Protein AF-A0A318KGV0-F1 (afdb_monomer)

Secondary structure (DSSP, 8-state):
-HHHHHHHHHHHHHHHHHHHHHHHHHHHHHHHHHHH------S-THHHHHHHHHHHHHHHHHHHHTTSS-HHHHHHHHHHHHHHHHHHHHHHHHHHHHHHHH--S---THHHHHHHHHHHHHHHHHHHHHHHHHHHHT-PPPPPHHHHHHHHHHHHHHHHHHHHHHHHHHHHHHHHHHTT--

pLDDT: mean 73.36, std 17.85, range [32.97, 94.19]

Organism: NCBI:txid228006

Structure (mmCIF, N/CA/C/O backbone):
data_AF-A0A318KGV0-F1
#
_entry.id   AF-A0A318KGV0-F1
#
loop_
_atom_site.group_PDB
_atom_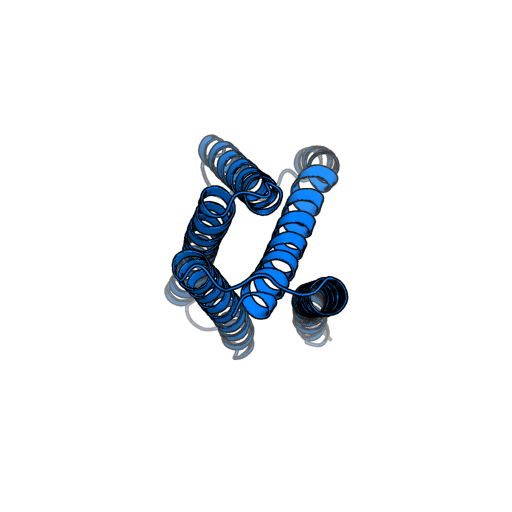site.id
_atom_site.type_symbol
_atom_site.label_atom_id
_atom_site.label_alt_id
_atom_site.label_comp_id
_atom_site.label_asym_id
_atom_site.label_entity_id
_atom_site.label_seq_id
_atom_site.pdbx_PDB_ins_code
_atom_site.Cartn_x
_atom_site.Cartn_y
_atom_site.Cartn_z
_atom_site.occupancy
_atom_site.B_iso_or_equiv
_atom_site.auth_seq_id
_atom_site.auth_comp_id
_atom_site.auth_asym_id
_atom_site.auth_atom_id
_atom_site.pdbx_PDB_model_num
ATOM 1 N N . MET A 1 1 ? 16.873 3.832 -9.450 1.00 77.19 1 MET A N 1
ATOM 2 C CA . MET A 1 1 ? 15.525 4.391 -9.197 1.00 77.19 1 MET A CA 1
ATOM 3 C C . MET A 1 1 ? 14.403 3.458 -9.640 1.00 77.19 1 MET A C 1
ATOM 5 O O . MET A 1 1 ? 13.526 3.201 -8.830 1.00 77.19 1 MET A O 1
ATOM 9 N N . GLN A 1 2 ? 14.444 2.855 -10.837 1.00 88.69 2 GLN A N 1
ATOM 10 C CA . GLN A 1 2 ? 13.369 1.948 -11.281 1.00 88.69 2 GLN A CA 1
ATOM 11 C C . GLN A 1 2 ? 13.143 0.727 -10.365 1.00 88.69 2 GLN A C 1
ATOM 13 O O . GLN A 1 2 ? 12.003 0.390 -10.070 1.00 88.69 2 GLN A O 1
ATOM 18 N N . TYR A 1 3 ? 14.203 0.111 -9.829 1.00 89.25 3 TYR A N 1
ATOM 19 C CA . TYR A 1 3 ? 14.060 -0.995 -8.866 1.00 89.25 3 TYR A CA 1
ATOM 20 C C . TYR A 1 3 ? 13.338 -0.586 -7.575 1.00 89.25 3 TYR A C 1
ATOM 22 O O . TYR A 1 3 ? 12.575 -1.373 -7.027 1.00 89.25 3 TYR A O 1
ATOM 30 N N . PHE A 1 4 ? 13.523 0.657 -7.117 1.00 89.62 4 PHE A N 1
ATOM 31 C CA . PHE A 1 4 ? 12.804 1.181 -5.957 1.00 89.62 4 PHE A CA 1
ATOM 32 C C . PHE A 1 4 ? 11.308 1.332 -6.257 1.00 89.62 4 PHE A C 1
ATOM 34 O O . PHE A 1 4 ? 10.493 0.881 -5.465 1.00 89.62 4 PHE A O 1
ATOM 41 N N . VAL A 1 5 ? 10.940 1.865 -7.430 1.00 89.69 5 VAL A N 1
ATOM 42 C CA . VAL A 1 5 ? 9.534 1.942 -7.873 1.00 89.69 5 VAL A CA 1
ATOM 43 C C . VAL A 1 5 ? 8.882 0.560 -7.880 1.00 89.69 5 VAL A C 1
ATOM 45 O O . VAL A 1 5 ? 7.786 0.395 -7.350 1.00 89.69 5 VAL A O 1
ATOM 48 N N . ILE A 1 6 ? 9.563 -0.440 -8.446 1.00 91.31 6 ILE A N 1
ATOM 49 C CA . ILE A 1 6 ? 9.058 -1.816 -8.539 1.00 91.31 6 ILE A CA 1
ATOM 50 C C . ILE A 1 6 ? 8.859 -2.420 -7.142 1.00 91.31 6 ILE A C 1
ATOM 52 O O . ILE A 1 6 ? 7.796 -2.972 -6.859 1.00 91.31 6 ILE A O 1
ATOM 56 N N . ALA A 1 7 ? 9.847 -2.273 -6.256 1.00 91.94 7 ALA A N 1
ATOM 57 C CA . ALA A 1 7 ? 9.760 -2.772 -4.887 1.00 91.94 7 ALA A CA 1
ATOM 58 C C . ALA A 1 7 ? 8.640 -2.078 -4.093 1.00 91.94 7 ALA A C 1
ATOM 60 O O . ALA A 1 7 ? 7.819 -2.754 -3.477 1.00 91.94 7 ALA A O 1
ATOM 61 N N . SER A 1 8 ? 8.549 -0.747 -4.160 1.00 90.69 8 SER A N 1
ATOM 62 C CA . SER A 1 8 ? 7.497 0.038 -3.503 1.00 90.69 8 SER A CA 1
ATOM 63 C C . SER A 1 8 ? 6.108 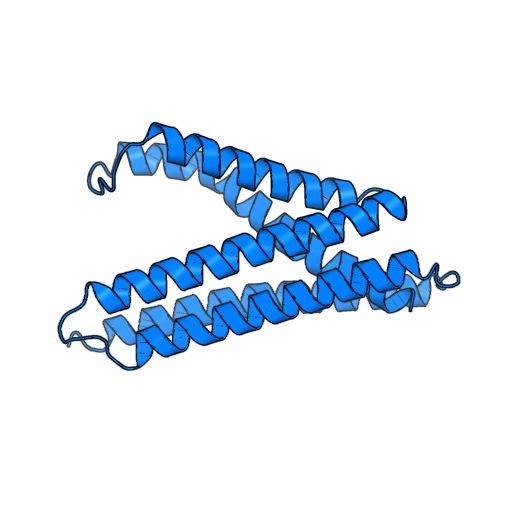-0.321 -4.029 1.00 90.69 8 SER A C 1
ATOM 65 O O . SER A 1 8 ? 5.166 -0.455 -3.252 1.00 90.69 8 SER A O 1
ATOM 67 N N . ARG A 1 9 ? 5.973 -0.546 -5.341 1.00 91.88 9 ARG A N 1
ATOM 68 C CA . ARG A 1 9 ? 4.715 -0.963 -5.974 1.00 91.88 9 ARG A CA 1
ATOM 69 C C . ARG A 1 9 ? 4.271 -2.333 -5.467 1.00 91.88 9 ARG A C 1
ATOM 71 O O . ARG A 1 9 ? 3.105 -2.495 -5.122 1.00 91.88 9 ARG A O 1
ATOM 78 N N . ALA A 1 10 ? 5.191 -3.293 -5.384 1.00 92.31 10 ALA A N 1
ATOM 79 C CA . ALA A 1 10 ? 4.907 -4.625 -4.857 1.00 92.31 10 ALA A CA 1
ATOM 80 C C . ALA A 1 10 ? 4.546 -4.590 -3.360 1.00 92.31 10 ALA A C 1
ATOM 82 O O . ALA A 1 10 ? 3.562 -5.206 -2.952 1.00 92.31 10 ALA A O 1
ATOM 83 N N . LEU A 1 11 ? 5.296 -3.818 -2.566 1.00 92.12 11 LEU A N 1
ATOM 84 C CA . LEU A 1 11 ? 5.071 -3.606 -1.135 1.00 92.12 11 LEU A CA 1
ATOM 85 C C . LEU A 1 11 ? 3.679 -3.029 -0.849 1.00 92.12 11 LEU A C 1
ATOM 87 O O . LEU A 1 11 ? 2.907 -3.594 -0.078 1.00 92.12 11 LEU A O 1
ATOM 91 N N . ILE A 1 12 ? 3.361 -1.886 -1.459 1.00 90.81 12 ILE A N 1
ATOM 92 C CA . ILE A 1 12 ? 2.085 -1.199 -1.245 1.00 90.81 12 ILE A CA 1
ATOM 93 C C . ILE A 1 12 ? 0.943 -2.039 -1.825 1.00 90.81 12 ILE A C 1
ATOM 95 O O . ILE A 1 12 ? -0.075 -2.232 -1.161 1.00 90.81 12 ILE A O 1
ATOM 99 N N . GLY A 1 13 ? 1.140 -2.615 -3.014 1.00 90.31 13 GLY A N 1
ATOM 100 C CA . GLY A 1 13 ? 0.159 -3.473 -3.669 1.00 90.31 13 GLY A CA 1
ATOM 101 C C . GLY A 1 13 ? -0.269 -4.659 -2.805 1.00 90.31 13 GLY A C 1
ATOM 102 O O . GLY A 1 13 ? -1.467 -4.864 -2.623 1.00 90.31 13 GLY A O 1
ATOM 103 N N . VAL A 1 14 ? 0.672 -5.410 -2.217 1.00 91.62 14 VAL A N 1
ATOM 104 C CA . VAL A 1 14 ? 0.322 -6.580 -1.391 1.00 91.62 14 VAL A CA 1
ATOM 105 C C . VAL A 1 14 ? -0.403 -6.187 -0.103 1.00 91.62 14 VAL A C 1
ATOM 107 O O . VAL A 1 14 ? -1.369 -6.847 0.274 1.00 91.62 14 VAL A O 1
ATOM 110 N N . ILE A 1 15 ? -0.006 -5.084 0.540 1.00 90.50 15 ILE A N 1
ATOM 111 C CA . ILE A 1 15 ? -0.658 -4.590 1.763 1.00 90.50 15 ILE A CA 1
ATOM 112 C C . ILE A 1 15 ? -2.118 -4.228 1.483 1.00 90.50 15 ILE A C 1
ATOM 114 O O . ILE A 1 15 ? -3.017 -4.684 2.194 1.00 90.50 15 ILE A O 1
ATOM 118 N N . PHE A 1 16 ? -2.368 -3.448 0.429 1.00 87.94 16 PHE A N 1
ATOM 119 C CA . PHE A 1 16 ? -3.725 -3.053 0.053 1.00 87.94 16 PHE A CA 1
ATOM 120 C C . PHE A 1 16 ? -4.558 -4.231 -0.453 1.00 87.94 16 PHE A C 1
ATOM 122 O O . PHE A 1 16 ? -5.739 -4.321 -0.120 1.00 87.94 16 PHE A O 1
ATOM 129 N N . LEU A 1 17 ? -3.951 -5.173 -1.176 1.00 87.75 17 LEU A N 1
ATOM 130 C CA . LEU A 1 17 ? -4.632 -6.380 -1.634 1.00 87.75 17 LEU A CA 1
ATOM 131 C C . LEU A 1 17 ? -5.087 -7.247 -0.456 1.00 87.75 17 LEU A C 1
ATOM 133 O O . LEU A 1 17 ? -6.245 -7.656 -0.407 1.00 87.75 17 LEU A O 1
ATOM 137 N N . VAL A 1 18 ? -4.212 -7.492 0.522 1.00 87.06 18 VAL A N 1
ATOM 138 C CA . VAL A 1 18 ? -4.561 -8.245 1.736 1.00 87.06 18 VAL A CA 1
ATOM 139 C C . VAL A 1 18 ? -5.644 -7.513 2.530 1.00 87.06 18 VAL A C 1
ATOM 141 O O . VAL A 1 18 ? -6.619 -8.133 2.958 1.00 87.06 18 VAL A O 1
ATOM 144 N N . ALA A 1 19 ? -5.532 -6.189 2.673 1.00 83.94 19 ALA A N 1
ATOM 145 C CA . ALA A 1 19 ? -6.543 -5.373 3.337 1.00 83.94 19 ALA A CA 1
ATOM 146 C C . ALA A 1 19 ? -7.918 -5.472 2.651 1.00 83.94 19 ALA A C 1
ATOM 148 O O . ALA A 1 19 ? -8.933 -5.615 3.342 1.00 83.94 19 ALA A O 1
ATOM 149 N N . LEU A 1 20 ? -7.947 -5.453 1.317 1.00 82.94 20 LEU A N 1
ATOM 150 C CA . LEU A 1 20 ? -9.156 -5.590 0.512 1.00 82.94 20 LEU A CA 1
ATOM 151 C C . LEU A 1 20 ? -9.762 -6.991 0.654 1.00 82.94 20 LEU A C 1
ATOM 153 O O . LEU A 1 20 ? -10.946 -7.122 0.971 1.00 82.94 20 LEU A O 1
ATOM 157 N N . VAL A 1 21 ? -8.952 -8.044 0.491 1.00 85.12 21 VAL A N 1
ATOM 158 C CA . VAL A 1 21 ? -9.381 -9.445 0.641 1.00 85.12 21 VAL A CA 1
ATOM 159 C C . VAL A 1 21 ? -9.966 -9.675 2.031 1.00 85.12 21 VAL A C 1
ATOM 161 O O . VAL A 1 21 ? -11.051 -10.241 2.155 1.00 85.12 21 VAL A O 1
ATOM 164 N N . HIS A 1 22 ? -9.321 -9.172 3.085 1.00 81.62 22 HIS A N 1
ATOM 165 C CA . HIS A 1 22 ? -9.845 -9.270 4.445 1.00 81.62 22 HIS A CA 1
ATOM 166 C C . HIS A 1 22 ? -11.211 -8.594 4.605 1.00 81.62 22 HIS A C 1
ATOM 168 O O . HIS A 1 22 ? -12.084 -9.161 5.265 1.00 81.62 22 HIS A O 1
ATOM 174 N N . LYS A 1 23 ? -11.438 -7.427 3.990 1.00 74.06 23 LYS A N 1
ATOM 175 C CA . LYS A 1 23 ? -12.731 -6.725 4.063 1.00 74.06 23 LYS A CA 1
ATOM 176 C C . LYS A 1 23 ? -13.826 -7.408 3.243 1.00 74.06 23 LYS A C 1
ATOM 178 O O . LYS A 1 23 ? -14.968 -7.470 3.698 1.00 74.06 23 LYS A O 1
ATOM 183 N N . VAL A 1 24 ? -13.494 -7.950 2.072 1.00 78.81 24 VAL A N 1
ATOM 184 C CA . VAL A 1 24 ? -14.454 -8.625 1.182 1.00 78.81 24 VAL A CA 1
ATOM 185 C C . VAL A 1 24 ? -14.828 -10.010 1.717 1.00 78.81 24 VAL A C 1
ATOM 187 O O . VAL A 1 24 ? -16.010 -10.324 1.833 1.00 78.81 24 VAL A O 1
ATOM 190 N N . VAL A 1 25 ? -13.847 -10.818 2.132 1.00 74.75 25 VAL A N 1
ATOM 191 C CA . VAL A 1 25 ? -14.065 -12.199 2.605 1.00 74.75 25 VAL A CA 1
ATOM 192 C C . VAL A 1 25 ? -14.718 -12.245 3.990 1.00 74.75 25 VAL A C 1
ATOM 194 O O . VAL A 1 25 ? -15.466 -13.177 4.288 1.00 74.75 25 VAL A O 1
ATOM 197 N N . ARG A 1 26 ? -14.485 -11.249 4.859 1.00 62.34 26 ARG A N 1
ATOM 198 C CA . ARG A 1 26 ? -15.115 -11.196 6.194 1.00 62.34 26 ARG A CA 1
ATOM 199 C C . ARG A 1 26 ? -16.497 -10.538 6.204 1.00 62.34 26 ARG A C 1
ATOM 201 O O . ARG A 1 26 ? -17.212 -10.698 7.192 1.00 62.34 26 ARG A O 1
ATOM 208 N N . ARG A 1 27 ? -16.923 -9.864 5.128 1.00 55.56 27 ARG A N 1
ATOM 209 C CA . ARG A 1 27 ? -18.257 -9.239 5.046 1.00 55.56 27 ARG A CA 1
ATOM 210 C C . ARG A 1 27 ? -19.436 -10.210 5.259 1.00 55.56 27 ARG A C 1
ATOM 212 O O . ARG A 1 27 ? -20.299 -9.863 6.064 1.00 55.56 27 ARG A O 1
ATOM 219 N N . PRO A 1 28 ? -19.475 -11.422 4.665 1.00 51.38 28 PRO A N 1
ATOM 220 C CA . PRO A 1 28 ? -20.575 -12.360 4.903 1.00 51.38 28 PRO A CA 1
ATOM 221 C C . PRO A 1 28 ? -20.617 -12.913 6.339 1.00 51.38 28 PRO A C 1
ATOM 223 O O . PRO A 1 28 ? -21.692 -13.208 6.848 1.00 51.38 28 PRO A O 1
ATOM 226 N N . ARG A 1 29 ? -19.469 -13.013 7.030 1.00 47.84 29 ARG A N 1
ATOM 227 C CA . ARG A 1 29 ? -19.406 -13.471 8.435 1.00 47.84 29 ARG A CA 1
ATOM 228 C C . ARG A 1 29 ? -19.734 -12.363 9.439 1.00 47.84 29 ARG A C 1
ATOM 230 O O . ARG A 1 29 ? -20.251 -12.655 10.508 1.00 47.84 29 ARG A O 1
ATOM 237 N N . CYS A 1 30 ? -19.471 -11.103 9.092 1.00 43.66 30 CYS A N 1
ATOM 238 C CA . CYS A 1 30 ? -19.800 -9.954 9.935 1.00 43.66 30 CYS A CA 1
ATOM 239 C C . CYS A 1 30 ? -21.305 -9.644 9.914 1.00 43.66 30 CYS A C 1
ATOM 241 O O . CYS A 1 30 ? -21.859 -9.318 10.953 1.00 43.66 30 CYS A O 1
ATOM 243 N N . ALA A 1 31 ? -21.988 -9.815 8.774 1.00 50.12 31 ALA A N 1
ATOM 244 C CA . ALA A 1 31 ? -23.443 -9.645 8.701 1.00 50.12 31 ALA A CA 1
ATOM 245 C C . ALA A 1 31 ? -24.185 -10.657 9.592 1.00 50.12 31 ALA A C 1
ATOM 247 O O . ALA A 1 31 ? -25.020 -10.253 10.388 1.00 50.12 31 ALA A O 1
ATOM 248 N N . ALA A 1 32 ? -23.804 -11.940 9.545 1.00 47.78 32 ALA A N 1
ATOM 249 C CA . ALA A 1 32 ? -24.393 -12.976 10.399 1.00 47.78 32 ALA A CA 1
ATOM 250 C C . ALA A 1 32 ? -24.048 -12.803 11.894 1.00 47.78 32 ALA A C 1
ATOM 252 O O . ALA A 1 32 ? -24.859 -13.115 12.760 1.00 47.78 32 ALA A O 1
ATOM 253 N N . PHE A 1 33 ? -22.858 -12.280 12.216 1.00 41.56 33 PHE A N 1
ATOM 254 C CA . PHE A 1 33 ? -22.457 -12.039 13.605 1.00 41.56 33 PHE A CA 1
ATOM 255 C C . PHE A 1 33 ? -23.061 -10.752 14.184 1.00 41.56 33 PHE A C 1
ATOM 257 O O . PHE A 1 33 ? -23.369 -10.728 15.364 1.00 41.56 33 PHE A O 1
ATOM 264 N N . VAL A 1 34 ? -23.274 -9.701 13.384 1.00 51.22 34 VAL A N 1
ATOM 265 C CA . VAL A 1 34 ? -23.976 -8.469 13.803 1.00 51.22 34 VAL A CA 1
ATOM 266 C C . VAL A 1 34 ? -25.476 -8.719 13.987 1.00 51.22 34 VAL A C 1
ATOM 268 O O . VAL A 1 34 ? -26.072 -8.108 14.870 1.00 51.22 34 VAL A O 1
ATOM 271 N N . ASP A 1 35 ? -26.057 -9.662 13.240 1.00 44.28 35 ASP A N 1
ATOM 272 C CA . ASP A 1 35 ? -27.434 -10.129 13.460 1.00 44.28 35 ASP A CA 1
ATOM 273 C C . ASP A 1 35 ? -27.568 -10.933 14.771 1.00 44.28 35 ASP A C 1
ATOM 275 O O . ASP A 1 35 ? -28.553 -10.799 15.492 1.00 44.28 35 ASP A O 1
ATOM 279 N N . SER A 1 36 ? -26.537 -11.705 15.150 1.00 38.31 36 SER A N 1
ATOM 280 C CA . SER A 1 36 ? -26.490 -12.423 16.439 1.00 38.31 36 SER A CA 1
ATOM 281 C C . SER A 1 36 ? -25.997 -11.577 17.624 1.00 38.31 36 SER A C 1
ATOM 283 O O . SER A 1 36 ? -26.323 -11.881 18.769 1.00 38.31 36 SER A O 1
ATOM 285 N N . ALA A 1 37 ? -25.215 -10.526 17.377 1.00 39.62 37 ALA A N 1
ATOM 286 C CA . ALA A 1 37 ? -24.605 -9.656 18.381 1.00 39.62 37 ALA A CA 1
ATOM 287 C C . ALA A 1 37 ? -25.186 -8.240 18.299 1.00 39.62 37 ALA A C 1
ATOM 289 O O . ALA A 1 37 ? -24.471 -7.239 18.193 1.00 39.62 37 ALA A O 1
ATOM 290 N N . GLY A 1 38 ? -26.508 -8.133 18.400 1.00 45.34 38 GLY A N 1
ATOM 291 C CA . GLY A 1 38 ? -27.116 -6.892 18.849 1.00 45.34 38 GLY A CA 1
ATOM 292 C C . GLY A 1 38 ? -26.664 -6.618 20.282 1.00 45.34 38 GLY A C 1
ATOM 293 O O . GLY A 1 38 ? -27.261 -7.170 21.186 1.00 45.34 38 GLY A O 1
ATOM 294 N N . VAL A 1 39 ? -25.583 -5.846 20.472 1.00 40.84 39 VAL A N 1
ATOM 295 C CA . VAL A 1 39 ? -25.199 -5.037 21.660 1.00 40.84 39 VAL A CA 1
ATOM 296 C C . VAL A 1 39 ? -23.829 -4.393 21.353 1.00 40.84 39 VAL A C 1
ATOM 298 O O . VAL A 1 39 ? -22.801 -4.784 21.882 1.00 40.84 39 VAL A O 1
ATOM 301 N N . MET A 1 40 ? -23.772 -3.390 20.469 1.00 32.97 40 MET A N 1
ATOM 302 C CA . MET A 1 40 ? -22.816 -2.274 20.620 1.00 32.97 40 MET A CA 1
ATOM 303 C C . MET A 1 40 ? -23.251 -1.088 19.752 1.00 32.97 40 MET A C 1
ATOM 305 O O . MET A 1 40 ? -22.793 -0.879 18.632 1.00 32.97 40 MET A O 1
ATOM 309 N N . ARG A 1 41 ? -24.209 -0.315 20.270 1.00 46.03 41 ARG A N 1
ATOM 310 C CA . ARG A 1 41 ? -24.682 0.931 19.656 1.00 46.03 41 ARG A CA 1
ATOM 311 C C . ARG A 1 41 ? -23.672 2.047 19.944 1.00 46.03 41 ARG A C 1
ATOM 313 O O . ARG A 1 41 ? -23.584 2.509 21.077 1.00 46.03 41 ARG A O 1
ATOM 320 N N . LEU A 1 42 ? -22.975 2.518 18.913 1.00 38.03 42 LEU A N 1
ATOM 321 C CA . LEU A 1 42 ? -22.268 3.804 18.900 1.00 38.03 42 LEU A CA 1
ATOM 322 C C . LEU A 1 42 ? -22.781 4.650 17.721 1.00 38.03 42 LEU A C 1
ATOM 324 O O . LEU A 1 42 ? -22.151 4.696 16.673 1.00 38.03 42 LEU A O 1
ATOM 328 N N . GLY A 1 43 ? -23.920 5.331 17.898 1.00 33.75 43 GLY A N 1
ATOM 329 C CA . GLY A 1 43 ? -24.366 6.421 17.008 1.00 33.75 43 GLY A CA 1
ATOM 330 C C . GLY A 1 43 ? -24.814 6.021 15.587 1.00 33.75 43 GLY A C 1
ATOM 331 O O . GLY A 1 43 ? -24.694 4.861 15.208 1.00 33.75 43 GLY A O 1
ATOM 332 N N . PRO A 1 44 ? -25.418 6.951 14.815 1.00 40.38 44 PRO A N 1
ATOM 333 C CA . PRO A 1 44 ? -26.330 6.625 13.721 1.00 40.38 44 PRO A CA 1
ATOM 334 C C . PRO A 1 44 ? -25.640 5.875 12.573 1.00 40.38 44 PRO A C 1
ATOM 336 O O . PRO A 1 44 ? -24.726 6.353 11.902 1.00 40.38 44 PRO A O 1
ATOM 339 N N . THR A 1 45 ? -26.188 4.694 12.325 1.00 53.94 45 THR A N 1
ATOM 340 C CA . THR A 1 45 ? -25.800 3.621 11.411 1.00 53.94 45 THR A CA 1
ATOM 341 C C . THR A 1 45 ? -25.727 3.921 9.900 1.00 53.94 45 THR A C 1
ATOM 343 O O . THR A 1 45 ? -25.004 3.179 9.233 1.00 53.94 45 THR A O 1
ATOM 346 N N . PRO A 1 46 ? -26.359 4.951 9.290 1.00 46.69 46 PRO A N 1
ATOM 347 C CA . PRO A 1 46 ? -26.307 5.078 7.828 1.00 46.69 46 PRO A CA 1
ATOM 348 C C . PRO A 1 46 ? -24.965 5.607 7.290 1.00 46.69 46 PRO A C 1
ATOM 350 O O . PRO A 1 46 ? -24.578 5.275 6.170 1.00 46.69 46 PRO A O 1
ATOM 353 N N . LEU A 1 47 ? -24.206 6.378 8.078 1.00 46.75 47 LEU A N 1
ATOM 354 C CA . LEU A 1 47 ? -22.926 6.956 7.632 1.00 46.75 47 LEU A CA 1
ATOM 355 C C . LEU A 1 47 ? -21.758 5.962 7.716 1.00 46.75 47 LEU A C 1
ATOM 357 O O . LEU A 1 47 ? -20.827 6.033 6.913 1.00 46.75 47 LEU A O 1
ATOM 361 N N . ALA A 1 48 ? -21.825 4.997 8.638 1.00 54.16 48 ALA A N 1
ATOM 362 C CA . ALA A 1 48 ? -20.799 3.966 8.800 1.00 54.16 48 ALA A CA 1
ATOM 363 C C . ALA A 1 48 ? -20.739 3.012 7.593 1.00 54.16 48 ALA A C 1
ATOM 365 O O . ALA A 1 48 ? -19.654 2.625 7.160 1.00 54.16 48 ALA A O 1
ATOM 366 N N . GLY A 1 49 ? -21.897 2.680 7.007 1.00 58.19 49 GLY A N 1
ATOM 367 C CA . GLY A 1 49 ? -21.976 1.861 5.795 1.00 58.19 49 GLY A CA 1
ATOM 368 C C . GLY A 1 49 ? -21.386 2.560 4.567 1.00 58.19 49 GLY A C 1
ATOM 369 O O . GLY A 1 49 ? -20.622 1.945 3.822 1.00 58.19 49 GLY A O 1
ATOM 370 N N . SER A 1 50 ? -21.684 3.855 4.401 1.00 59.06 50 SER A N 1
ATOM 371 C CA . SER A 1 50 ? -21.158 4.682 3.306 1.00 59.06 50 SER A CA 1
ATOM 372 C C . SER A 1 50 ? -19.639 4.853 3.403 1.00 59.06 50 SER A C 1
ATOM 374 O O . SER A 1 50 ? -18.921 4.554 2.451 1.00 59.06 50 SER A O 1
ATOM 376 N N . ALA A 1 51 ? -19.121 5.198 4.588 1.00 66.06 51 ALA A N 1
ATOM 377 C CA . ALA A 1 51 ? -17.681 5.323 4.813 1.00 66.06 51 ALA A CA 1
ATOM 378 C C . ALA A 1 51 ? -16.926 4.004 4.559 1.00 66.06 51 ALA A C 1
ATOM 380 O O . ALA A 1 51 ? -15.865 4.004 3.933 1.00 66.06 51 ALA A O 1
ATOM 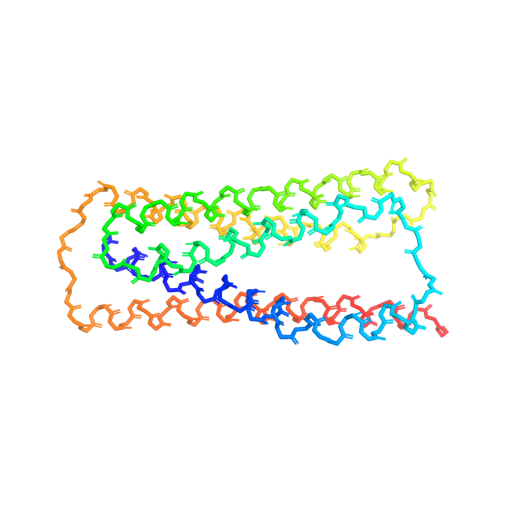381 N N . ALA A 1 52 ? -17.487 2.868 4.987 1.00 66.81 52 ALA A N 1
ATOM 382 C CA . ALA A 1 52 ? -16.903 1.555 4.724 1.00 66.81 52 ALA A CA 1
ATOM 383 C C . ALA A 1 52 ? -16.880 1.211 3.225 1.00 66.81 52 ALA A C 1
ATOM 385 O O . ALA A 1 52 ? -15.906 0.632 2.746 1.00 66.81 52 ALA A O 1
ATOM 386 N N . GLY A 1 53 ? -17.928 1.579 2.480 1.00 72.06 53 GLY A N 1
ATOM 387 C CA . GLY A 1 53 ? -17.975 1.422 1.025 1.00 72.06 53 GLY A CA 1
ATOM 388 C C . GLY A 1 53 ? -16.895 2.240 0.318 1.00 72.06 53 GLY A C 1
ATOM 389 O O . GLY A 1 53 ? -16.162 1.695 -0.504 1.00 72.06 53 GLY A O 1
ATOM 390 N N . THR A 1 54 ? -16.739 3.511 0.695 1.00 76.00 54 THR A N 1
ATOM 391 C CA . THR A 1 54 ? -15.726 4.414 0.125 1.00 76.00 54 THR A CA 1
ATOM 392 C C . THR A 1 54 ? -14.308 3.903 0.349 1.00 76.00 54 THR A C 1
ATOM 394 O O . THR A 1 54 ? -13.493 3.929 -0.568 1.00 76.00 54 THR A O 1
ATOM 397 N N . VAL A 1 55 ? -14.013 3.385 1.543 1.00 78.19 55 VAL A N 1
ATOM 398 C CA . VAL A 1 55 ? -12.709 2.784 1.848 1.00 78.19 55 VAL A CA 1
ATOM 399 C C . VAL A 1 55 ? -12.442 1.573 0.960 1.00 78.19 55 VAL A C 1
ATOM 401 O O . VAL A 1 55 ? -11.390 1.501 0.339 1.00 78.19 55 VAL A O 1
ATOM 404 N N . VAL A 1 56 ? -13.390 0.637 0.857 1.00 80.50 56 VAL A N 1
ATOM 405 C CA . VAL A 1 56 ? -13.225 -0.565 0.019 1.00 80.50 56 VAL A CA 1
ATOM 406 C C . VAL A 1 56 ? -13.032 -0.183 -1.452 1.00 80.50 56 VAL A C 1
ATOM 408 O O . VAL A 1 56 ? -12.170 -0.747 -2.125 1.00 80.50 56 VAL A O 1
ATOM 411 N N . ALA A 1 57 ? -13.785 0.805 -1.942 1.00 82.75 57 ALA A N 1
ATOM 412 C CA . ALA A 1 57 ? -13.624 1.332 -3.293 1.00 82.75 57 ALA A CA 1
ATOM 413 C C . ALA A 1 57 ? -12.244 1.979 -3.498 1.00 82.75 57 ALA A C 1
ATOM 415 O O . ALA A 1 57 ? -11.610 1.741 -4.526 1.00 82.75 57 ALA A O 1
ATOM 416 N N . ALA A 1 58 ? -11.746 2.745 -2.523 1.00 81.88 58 ALA A N 1
ATOM 417 C CA . ALA A 1 58 ? -10.415 3.344 -2.575 1.00 81.88 58 ALA A CA 1
ATOM 418 C C . ALA A 1 58 ? -9.308 2.276 -2.587 1.00 81.88 58 ALA A C 1
ATOM 420 O O . ALA A 1 58 ? -8.405 2.345 -3.415 1.00 81.88 58 ALA A O 1
ATOM 421 N N . GLU A 1 59 ? -9.404 1.247 -1.743 1.00 85.75 59 GLU A N 1
ATOM 422 C CA . GLU A 1 59 ? -8.444 0.134 -1.717 1.00 85.75 59 GLU A CA 1
ATOM 423 C C . GLU A 1 59 ? -8.434 -0.650 -3.033 1.00 85.75 59 GLU A C 1
ATOM 425 O O . GLU A 1 59 ? -7.366 -0.946 -3.572 1.00 85.75 59 GLU A O 1
ATOM 430 N N . GLY A 1 60 ? -9.616 -0.929 -3.592 1.00 82.12 60 GLY A N 1
ATOM 431 C CA . GLY A 1 60 ? -9.747 -1.530 -4.919 1.00 82.12 60 GLY A CA 1
ATOM 432 C C . GLY A 1 60 ? -9.142 -0.651 -6.013 1.00 82.12 60 GLY A C 1
ATOM 433 O O . GLY A 1 60 ? -8.398 -1.143 -6.858 1.00 82.12 60 GLY A O 1
ATOM 434 N N . THR A 1 61 ? -9.389 0.659 -5.957 1.00 87.69 61 THR A N 1
ATOM 435 C CA . THR A 1 61 ? -8.836 1.633 -6.908 1.00 87.69 61 THR A CA 1
ATOM 436 C C . THR A 1 61 ? -7.310 1.657 -6.858 1.00 87.69 61 THR A C 1
ATOM 438 O O . THR A 1 61 ? -6.675 1.612 -7.907 1.00 87.69 61 THR A O 1
ATOM 441 N N . ILE A 1 62 ? -6.707 1.645 -5.664 1.00 86.50 62 ILE A N 1
ATOM 442 C CA . ILE A 1 62 ? -5.248 1.552 -5.495 1.00 86.50 62 ILE A CA 1
ATOM 443 C C . ILE A 1 62 ? -4.719 0.263 -6.133 1.00 86.50 62 ILE A C 1
ATOM 445 O O . ILE A 1 62 ? -3.758 0.317 -6.897 1.00 86.50 62 ILE A O 1
ATOM 449 N N . CYS A 1 63 ? -5.359 -0.884 -5.879 1.00 88.12 63 CYS A N 1
ATOM 450 C CA . CYS A 1 63 ? -4.942 -2.162 -6.462 1.00 88.12 63 CYS A CA 1
ATOM 451 C C . CYS A 1 63 ? -4.989 -2.137 -7.997 1.00 88.12 63 CYS A C 1
ATOM 453 O O . CYS A 1 63 ? -4.053 -2.595 -8.645 1.00 88.12 63 CYS A O 1
ATOM 455 N N . VAL A 1 64 ? -6.053 -1.574 -8.577 1.00 89.38 64 VAL A N 1
ATOM 456 C CA . VAL A 1 64 ? -6.207 -1.449 -10.034 1.00 89.38 64 VAL A CA 1
ATOM 457 C C . VAL A 1 64 ? -5.161 -0.496 -10.612 1.00 89.38 64 VAL A C 1
ATOM 459 O O . VAL A 1 64 ? -4.452 -0.864 -11.545 1.00 89.38 64 VAL A O 1
ATOM 462 N N . LEU A 1 65 ? -5.003 0.696 -10.033 1.00 86.38 65 LEU A N 1
ATOM 463 C CA . LEU A 1 65 ? -4.031 1.697 -10.483 1.00 86.38 65 LEU A CA 1
ATOM 464 C C . LEU A 1 65 ? -2.592 1.176 -10.419 1.00 86.38 65 LEU A C 1
ATOM 466 O O . LEU A 1 65 ? -1.815 1.381 -11.350 1.00 86.38 65 LEU A O 1
ATOM 470 N N . LEU A 1 66 ? -2.254 0.436 -9.362 1.00 83.75 66 LEU A N 1
ATOM 471 C CA . LEU A 1 66 ? -0.959 -0.221 -9.221 1.00 83.75 66 LEU A CA 1
ATOM 472 C C . LEU A 1 66 ? -0.845 -1.518 -10.033 1.00 83.75 66 LEU A C 1
ATOM 474 O O . LEU A 1 66 ? 0.242 -2.079 -10.080 1.00 83.75 66 LEU A O 1
ATOM 478 N N . ALA A 1 67 ? -1.891 -2.030 -10.681 1.00 86.12 67 ALA A N 1
ATOM 479 C CA . ALA A 1 67 ? -1.798 -3.188 -11.578 1.00 86.12 67 ALA A CA 1
ATOM 480 C C . ALA A 1 67 ? -1.558 -2.764 -13.035 1.00 86.12 67 ALA A C 1
ATOM 482 O O . ALA A 1 67 ? -0.820 -3.431 -13.761 1.00 86.12 67 ALA A O 1
ATOM 483 N N . VAL A 1 68 ? -2.110 -1.621 -13.446 1.00 88.06 68 VAL A N 1
ATOM 484 C CA . VAL A 1 68 ? -1.966 -1.101 -14.810 1.00 88.06 68 VAL A CA 1
ATOM 485 C C . VAL A 1 68 ? -0.496 -0.739 -15.096 1.00 88.06 68 VAL A C 1
ATOM 487 O O . VAL A 1 68 ? 0.135 -0.035 -14.305 1.00 88.06 68 VAL A O 1
ATOM 490 N N . PRO A 1 69 ? 0.094 -1.196 -16.218 1.00 83.25 69 PRO A N 1
ATOM 491 C CA . PRO A 1 69 ? 1.470 -0.875 -16.601 1.00 83.25 69 PRO A CA 1
ATOM 492 C C . PRO A 1 69 ? 1.561 0.515 -17.258 1.00 83.25 69 PRO A C 1
ATOM 494 O O . PRO A 1 69 ? 2.079 0.657 -18.359 1.00 83.25 69 PRO A O 1
ATOM 497 N N . ALA A 1 70 ? 1.023 1.542 -16.597 1.00 86.88 70 ALA A N 1
ATOM 498 C CA . ALA A 1 70 ? 1.084 2.927 -17.051 1.00 86.88 70 ALA A CA 1
ATOM 499 C C . ALA A 1 70 ? 1.634 3.812 -15.933 1.00 86.88 70 ALA A C 1
ATOM 501 O O . ALA A 1 70 ? 1.067 3.845 -14.842 1.00 86.88 70 ALA A O 1
ATOM 502 N N . ASP A 1 71 ? 2.699 4.564 -16.209 1.00 85.25 71 ASP A N 1
ATOM 503 C CA . ASP A 1 71 ? 3.384 5.389 -15.203 1.00 85.25 71 ASP A CA 1
ATOM 504 C C . ASP A 1 71 ? 2.436 6.381 -14.517 1.00 85.25 71 ASP A C 1
ATOM 506 O O . ASP A 1 71 ? 2.453 6.520 -13.296 1.00 85.25 71 ASP A O 1
ATOM 510 N N . ALA A 1 72 ? 1.539 7.009 -15.285 1.00 86.44 72 ALA A N 1
ATOM 511 C CA . ALA A 1 72 ? 0.528 7.917 -14.746 1.00 86.44 72 ALA A CA 1
ATOM 512 C C . ALA A 1 72 ? -0.444 7.211 -13.782 1.00 86.44 72 ALA A C 1
ATOM 514 O O . ALA A 1 72 ? -0.811 7.776 -12.753 1.00 86.44 72 ALA A O 1
ATOM 515 N N . ALA A 1 73 ? -0.828 5.964 -14.082 1.00 87.69 73 ALA A N 1
ATOM 516 C CA . ALA A 1 73 ? -1.684 5.170 -13.204 1.00 87.69 73 ALA A CA 1
ATOM 517 C C . ALA A 1 73 ? -0.940 4.754 -11.929 1.00 87.69 73 ALA A C 1
ATOM 519 O O . ALA A 1 73 ? -1.492 4.863 -10.838 1.00 87.69 73 ALA A O 1
ATOM 520 N N . VAL A 1 74 ? 0.330 4.356 -12.044 1.00 87.00 74 VAL A N 1
ATOM 521 C CA . VAL A 1 74 ? 1.160 3.980 -10.891 1.00 87.00 74 VAL A CA 1
ATOM 522 C C . VAL A 1 74 ? 1.387 5.176 -9.960 1.00 87.00 74 VAL A C 1
ATOM 524 O O . VAL A 1 74 ? 1.223 5.036 -8.749 1.00 87.00 74 VAL A O 1
ATOM 527 N N . ALA A 1 75 ? 1.702 6.355 -10.506 1.00 86.94 75 ALA A N 1
ATOM 528 C CA . ALA A 1 75 ? 1.845 7.585 -9.725 1.00 86.94 75 ALA A CA 1
ATOM 529 C C . ALA A 1 75 ? 0.539 7.948 -8.999 1.00 86.94 75 ALA A C 1
ATOM 531 O O . ALA A 1 75 ? 0.547 8.165 -7.789 1.00 86.94 75 ALA A O 1
ATOM 532 N N . ALA A 1 76 ? -0.598 7.908 -9.705 1.00 88.50 76 ALA A N 1
ATOM 533 C CA . ALA A 1 76 ? -1.908 8.130 -9.095 1.00 88.50 76 ALA A CA 1
ATOM 534 C C . ALA A 1 76 ? -2.218 7.100 -7.992 1.00 88.50 76 ALA A C 1
ATOM 536 O O . ALA A 1 76 ? -2.741 7.460 -6.940 1.00 88.50 76 ALA A O 1
ATOM 537 N N . GLY A 1 77 ? -1.859 5.829 -8.194 1.00 87.19 77 GLY A N 1
ATOM 538 C CA . GLY A 1 77 ? -2.012 4.775 -7.192 1.00 87.19 77 GLY A CA 1
ATOM 539 C C . GLY A 1 77 ? -1.233 5.066 -5.907 1.00 87.19 77 GLY A C 1
ATOM 540 O O . GLY A 1 77 ? -1.786 4.928 -4.816 1.00 87.19 77 GLY A O 1
ATOM 541 N N . PHE A 1 78 ? 0.017 5.529 -6.023 1.00 88.44 78 PHE A N 1
ATOM 542 C CA . PHE A 1 78 ? 0.817 5.953 -4.870 1.00 88.44 78 PHE A CA 1
ATOM 543 C C . PHE A 1 78 ? 0.238 7.185 -4.165 1.00 88.44 78 PHE A C 1
ATOM 545 O O . PHE A 1 78 ? 0.163 7.189 -2.935 1.00 88.44 78 PHE A O 1
ATOM 552 N N . ALA A 1 79 ? -0.230 8.184 -4.915 1.00 89.00 79 ALA A N 1
ATOM 553 C CA . ALA A 1 79 ? -0.847 9.381 -4.347 1.00 89.00 79 ALA A CA 1
ATOM 554 C C . ALA A 1 79 ? -2.120 9.043 -3.549 1.00 89.00 79 ALA A C 1
ATOM 556 O O . ALA A 1 79 ? -2.286 9.469 -2.403 1.00 89.00 79 ALA A O 1
ATOM 557 N N . VAL A 1 80 ? -3.002 8.208 -4.116 1.00 87.88 80 VAL A N 1
ATOM 558 C CA . VAL A 1 80 ? -4.228 7.749 -3.440 1.00 87.88 80 VAL A CA 1
ATOM 559 C C . VAL A 1 80 ? -3.890 6.897 -2.211 1.00 87.88 80 VAL A C 1
ATOM 561 O O . VAL A 1 80 ? -4.524 7.058 -1.166 1.00 87.88 80 VAL A O 1
ATOM 564 N N . ALA A 1 81 ? -2.867 6.040 -2.291 1.00 86.12 81 ALA A N 1
ATOM 565 C CA . ALA A 1 81 ? -2.389 5.266 -1.147 1.00 86.12 81 ALA A CA 1
ATOM 566 C C . ALA A 1 81 ? -1.878 6.169 -0.013 1.00 86.12 81 ALA A C 1
ATOM 568 O O . ALA A 1 81 ? -2.287 5.993 1.135 1.00 86.12 81 ALA A O 1
ATOM 569 N N . ALA A 1 82 ? -1.043 7.166 -0.322 1.00 86.62 82 ALA A N 1
ATOM 570 C CA . ALA A 1 82 ? -0.533 8.126 0.655 1.00 86.62 82 ALA A CA 1
ATOM 571 C C . ALA A 1 82 ? -1.668 8.917 1.323 1.00 86.62 82 ALA A C 1
ATOM 573 O O . ALA A 1 82 ? -1.682 9.074 2.550 1.00 86.62 82 ALA A O 1
ATOM 574 N N . TRP A 1 83 ? -2.653 9.363 0.538 1.00 89.88 83 TRP A N 1
ATOM 575 C CA . TRP A 1 83 ? -3.833 10.057 1.049 1.00 89.88 83 TRP A CA 1
ATOM 576 C C . TRP A 1 83 ? -4.650 9.172 1.997 1.00 89.88 83 TRP A C 1
ATOM 578 O O . TRP A 1 83 ? -4.962 9.589 3.114 1.00 89.88 83 TRP A O 1
ATOM 588 N N . LEU A 1 84 ? -4.939 7.926 1.603 1.00 84.88 84 LEU A N 1
ATOM 589 C CA . LEU A 1 84 ? -5.738 7.016 2.424 1.00 84.88 84 LEU A CA 1
ATOM 590 C C . LEU A 1 84 ? -5.006 6.618 3.715 1.00 84.88 84 LEU A C 1
ATOM 592 O O . LEU A 1 84 ? -5.608 6.611 4.790 1.00 84.88 84 LEU A O 1
ATOM 596 N N . LEU A 1 85 ? -3.699 6.346 3.640 1.00 83.81 85 LEU A N 1
ATOM 597 C CA . LEU A 1 85 ? -2.857 6.082 4.812 1.00 83.81 85 LEU A CA 1
ATOM 598 C C . LEU A 1 85 ? -2.826 7.277 5.770 1.00 83.81 85 LEU A C 1
ATOM 600 O O . LEU A 1 85 ? -2.894 7.092 6.987 1.00 83.81 85 LEU A O 1
ATOM 604 N N . SER A 1 86 ? -2.779 8.499 5.235 1.00 81.38 86 SER A N 1
ATOM 605 C CA . SER A 1 86 ? -2.841 9.727 6.032 1.00 81.38 86 SER A CA 1
ATOM 606 C C . SER A 1 86 ? -4.196 9.876 6.718 1.00 81.38 86 SER A C 1
ATOM 608 O O . SER A 1 86 ? -4.246 10.142 7.918 1.00 81.38 86 SER A O 1
ATOM 610 N N . ALA A 1 87 ? -5.298 9.631 6.003 1.00 81.69 87 ALA A N 1
ATOM 611 C CA . ALA A 1 87 ? -6.641 9.648 6.580 1.00 81.69 87 ALA A CA 1
ATOM 612 C C . ALA A 1 87 ? -6.780 8.623 7.719 1.00 81.69 87 ALA A C 1
ATOM 614 O O . ALA A 1 87 ? -7.298 8.949 8.789 1.00 81.69 87 ALA A O 1
ATOM 615 N N . TYR A 1 88 ? -6.242 7.412 7.534 1.00 77.81 88 TYR A N 1
ATOM 616 C CA . TYR A 1 88 ? -6.181 6.403 8.590 1.00 77.81 88 TYR A CA 1
ATOM 617 C C . TYR A 1 88 ? -5.343 6.851 9.789 1.00 77.81 88 TYR A C 1
ATOM 619 O O . TYR A 1 88 ? -5.788 6.711 10.928 1.00 77.81 88 TYR A O 1
ATOM 627 N N . ALA A 1 89 ? -4.154 7.410 9.556 1.00 76.75 89 ALA A N 1
ATOM 628 C CA . ALA A 1 89 ? -3.287 7.910 10.619 1.00 76.75 89 ALA A CA 1
ATOM 629 C C . ALA A 1 89 ? -3.957 9.036 11.427 1.00 76.75 89 ALA A C 1
ATOM 631 O O . ALA A 1 89 ? -3.928 9.006 12.657 1.00 76.75 89 ALA A O 1
ATOM 632 N N . VAL A 1 90 ? -4.622 9.985 10.756 1.00 77.00 90 VAL A N 1
ATOM 633 C CA . VAL A 1 90 ? -5.384 11.067 11.402 1.00 77.00 90 VAL A CA 1
ATOM 634 C C . VAL A 1 90 ? -6.560 10.507 12.200 1.00 77.00 90 VAL A C 1
ATOM 636 O O . VAL A 1 90 ? -6.762 10.912 13.344 1.00 77.00 90 VAL A O 1
ATOM 639 N N . GLY A 1 91 ? -7.303 9.546 11.643 1.00 72.81 91 GLY A N 1
ATOM 640 C CA . GLY A 1 91 ? -8.403 8.877 12.338 1.00 72.81 91 GLY A CA 1
ATOM 641 C C . GLY A 1 91 ? -7.950 8.197 13.632 1.00 72.81 91 GLY A C 1
ATOM 642 O O . GLY A 1 91 ? -8.545 8.427 14.683 1.00 72.81 91 GLY A O 1
ATOM 643 N N . ILE A 1 92 ? -6.856 7.429 13.578 1.00 68.88 92 ILE A N 1
ATOM 644 C CA . ILE A 1 92 ? -6.250 6.773 14.750 1.00 68.88 92 ILE A CA 1
ATOM 645 C C . ILE A 1 92 ? -5.743 7.814 15.760 1.00 68.88 92 ILE A C 1
ATOM 647 O O . IL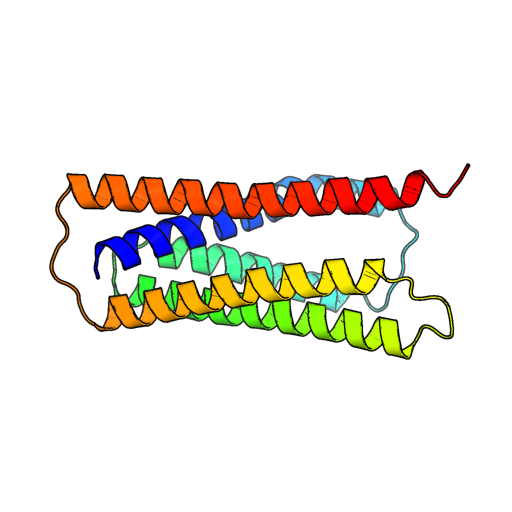E A 1 92 ? -5.984 7.697 16.959 1.00 68.88 92 ILE A O 1
ATOM 651 N N . GLY A 1 93 ? -5.071 8.869 15.297 1.00 69.69 93 GLY A N 1
ATOM 652 C CA . GLY A 1 93 ? -4.603 9.943 16.174 1.00 69.69 93 GLY A CA 1
ATOM 653 C C . GLY A 1 93 ? -5.756 10.644 16.897 1.00 69.69 93 GLY A C 1
ATOM 654 O O . GLY A 1 93 ? -5.663 10.939 18.088 1.00 69.69 93 GLY A O 1
ATOM 655 N N . HIS A 1 94 ? -6.873 10.871 16.204 1.00 70.56 94 HIS A N 1
ATOM 656 C CA . HIS A 1 94 ? -8.060 11.498 16.780 1.00 70.56 94 HIS A CA 1
ATOM 657 C C . HIS A 1 94 ? -8.755 10.612 17.812 1.00 70.56 94 HIS A C 1
ATOM 659 O O . HIS A 1 94 ? -9.169 11.117 18.855 1.00 70.56 94 HIS A O 1
ATOM 665 N N . THR A 1 95 ? -8.855 9.300 17.575 1.00 66.81 95 THR A N 1
ATOM 666 C CA . THR A 1 95 ? -9.434 8.366 18.555 1.00 66.81 95 THR A CA 1
ATOM 667 C C . THR A 1 95 ? -8.571 8.259 19.808 1.00 66.81 95 THR A C 1
ATOM 669 O O . THR A 1 95 ? -9.115 8.310 20.910 1.00 66.81 95 THR A O 1
ATOM 672 N N . ILE A 1 96 ? -7.241 8.213 19.664 1.00 69.38 96 ILE A N 1
ATOM 673 C CA . ILE A 1 96 ? -6.305 8.230 20.799 1.00 69.38 96 ILE A CA 1
ATOM 674 C C . ILE A 1 96 ? -6.455 9.530 21.596 1.00 69.38 96 ILE A C 1
ATOM 676 O O . ILE A 1 96 ? -6.619 9.492 22.816 1.00 69.38 96 ILE A O 1
ATOM 680 N N . ARG A 1 97 ? -6.455 10.688 20.918 1.00 65.56 97 ARG A N 1
ATOM 681 C CA . ARG A 1 97 ? -6.614 11.998 21.571 1.00 65.56 97 ARG A CA 1
ATOM 682 C C . ARG A 1 97 ? -7.956 12.116 22.287 1.00 65.56 97 ARG A C 1
ATOM 684 O O . ARG A 1 97 ? -7.986 12.578 23.422 1.00 65.56 97 ARG A O 1
ATOM 691 N N . ARG A 1 98 ? -9.052 11.670 21.664 1.00 63.69 98 ARG A N 1
ATOM 692 C CA . ARG A 1 98 ? -10.386 11.703 22.278 1.00 63.69 98 ARG A CA 1
ATOM 693 C C . ARG A 1 98 ? -10.500 10.763 23.474 1.00 63.69 98 ARG A C 1
ATOM 695 O O . ARG A 1 98 ? -10.995 11.194 24.511 1.00 63.69 98 ARG A O 1
ATOM 702 N N . GLY A 1 99 ? -9.983 9.539 23.365 1.00 55.31 99 GLY A N 1
ATOM 703 C CA . GLY A 1 99 ? -9.931 8.579 24.470 1.00 55.31 99 GLY A CA 1
ATOM 704 C C . GLY A 1 99 ? -9.140 9.112 25.665 1.00 55.31 99 GLY A C 1
ATOM 705 O O . GLY A 1 99 ? -9.600 8.997 26.799 1.00 55.31 99 GLY A O 1
ATOM 706 N N . ALA A 1 100 ? -8.019 9.794 25.404 1.00 51.28 100 ALA A N 1
ATOM 707 C CA . ALA A 1 100 ? -7.227 10.472 26.427 1.00 51.28 100 ALA A CA 1
ATOM 708 C C . ALA A 1 100 ? -7.967 11.655 27.078 1.00 51.28 100 ALA A C 1
ATOM 710 O O . ALA A 1 100 ? -7.827 11.869 28.279 1.00 51.28 100 ALA A O 1
ATOM 711 N N . THR A 1 101 ? -8.786 12.399 26.323 1.00 49.41 101 THR A N 1
ATOM 712 C CA . THR A 1 101 ? -9.587 13.511 26.873 1.00 49.41 101 THR A CA 1
ATOM 713 C C . THR A 1 101 ? -10.832 13.064 27.644 1.00 49.41 101 THR A C 1
ATOM 715 O O . THR A 1 101 ? -11.319 13.817 28.480 1.00 49.41 101 THR A O 1
ATOM 718 N N . THR A 1 102 ? -11.352 11.855 27.397 1.00 45.12 102 THR A N 1
ATOM 719 C CA . THR A 1 102 ? -12.517 11.305 28.117 1.00 45.12 102 THR A CA 1
ATOM 720 C C . THR A 1 102 ? -12.141 10.450 29.328 1.00 45.12 102 THR A C 1
ATOM 722 O O . THR A 1 102 ? -12.980 10.222 30.196 1.00 45.12 102 THR A O 1
ATOM 725 N N . SER A 1 103 ? -10.899 9.964 29.422 1.00 44.47 103 SER A N 1
ATOM 726 C CA . SER A 1 103 ? -10.460 9.120 30.533 1.00 44.47 103 SER A CA 1
ATOM 727 C C . SER A 1 103 ? -9.848 9.949 31.661 1.00 44.47 103 SER A C 1
ATOM 729 O O . SER A 1 103 ? -8.636 10.168 31.723 1.00 44.47 103 SER A O 1
ATOM 731 N N . GLY A 1 104 ? -10.677 10.333 32.627 1.00 44.53 104 GLY A N 1
ATOM 732 C CA . GLY A 1 104 ? -10.182 10.536 33.979 1.00 44.53 104 GLY A CA 1
ATOM 733 C C . GLY A 1 104 ? -9.533 9.240 34.487 1.00 44.53 104 GLY A C 1
ATOM 734 O O . GLY A 1 104 ? -10.206 8.241 34.710 1.00 44.53 104 GLY A O 1
ATOM 735 N N . ARG A 1 105 ? -8.216 9.282 34.717 1.00 48.12 105 ARG A N 1
ATOM 736 C CA . ARG A 1 105 ? -7.549 8.568 35.823 1.00 48.12 105 ARG A CA 1
ATOM 737 C C . ARG A 1 105 ? -7.364 7.035 35.747 1.00 48.12 105 ARG A C 1
ATOM 739 O O . ARG A 1 105 ? -7.325 6.403 36.802 1.00 48.12 105 ARG A O 1
ATOM 746 N N . ARG A 1 106 ? -7.145 6.426 34.566 1.00 50.72 106 ARG A N 1
ATOM 747 C CA . ARG A 1 106 ? -6.537 5.066 34.499 1.00 50.72 106 ARG A CA 1
ATOM 748 C C . ARG A 1 106 ? -5.868 4.654 33.167 1.00 50.72 106 ARG A C 1
ATOM 750 O O . ARG A 1 106 ? -5.890 3.478 32.819 1.00 50.72 106 ARG A O 1
ATOM 757 N N . SER A 1 107 ? -5.252 5.574 32.418 1.00 52.50 107 SER A N 1
ATOM 758 C CA . SER A 1 107 ? -4.444 5.196 31.241 1.00 52.50 107 SER A CA 1
ATOM 759 C C . SER A 1 107 ? -3.073 4.685 31.681 1.00 52.50 107 SER A C 1
ATOM 761 O O . SER A 1 107 ? -2.177 5.465 31.990 1.00 52.50 107 SER A O 1
ATOM 763 N N . GLY A 1 108 ? -2.935 3.361 31.752 1.00 48.28 108 GLY A N 1
ATOM 764 C CA . GLY A 1 108 ? -1.646 2.705 31.949 1.00 48.28 108 GLY A CA 1
ATOM 765 C C . GLY A 1 108 ? -0.709 2.899 30.740 1.00 48.28 108 GLY A C 1
ATOM 766 O O . GLY A 1 108 ? -1.182 3.201 29.641 1.00 48.28 108 GLY A O 1
ATOM 767 N N . PRO A 1 109 ? 0.608 2.671 30.898 1.00 49.75 109 PRO A N 1
ATOM 768 C CA . PRO A 1 109 ? 1.638 2.916 29.871 1.00 49.75 109 PRO A CA 1
ATOM 769 C C . PRO A 1 109 ? 1.398 2.238 28.503 1.00 49.75 109 PRO A C 1
ATOM 771 O O . PRO A 1 109 ? 1.966 2.638 27.490 1.00 49.75 109 PRO A O 1
ATOM 774 N N . SER A 1 110 ? 0.544 1.213 28.460 1.00 50.31 110 SER A N 1
ATOM 775 C CA . SER A 1 110 ? 0.336 0.326 27.309 1.00 50.31 110 SER A CA 1
ATOM 776 C C . SER A 1 110 ? -0.468 0.949 26.150 1.00 50.31 110 SER A C 1
ATOM 778 O O . SER A 1 110 ? -0.139 0.718 24.986 1.00 50.31 110 SER A O 1
ATOM 780 N N . ALA A 1 111 ? -1.454 1.816 26.424 1.00 47.00 111 ALA A N 1
ATOM 781 C CA . ALA A 1 111 ? -2.243 2.469 25.365 1.00 47.00 111 ALA A CA 1
ATOM 782 C C . ALA A 1 111 ? -1.399 3.440 24.511 1.00 47.00 111 ALA A C 1
ATOM 784 O O . ALA A 1 111 ? -1.649 3.611 23.317 1.00 47.00 111 ALA A O 1
ATOM 785 N N . ALA A 1 112 ? -0.360 4.036 25.105 1.00 48.91 112 ALA A N 1
ATOM 786 C CA . ALA A 1 112 ? 0.580 4.910 24.409 1.00 48.91 112 ALA A CA 1
ATOM 787 C C . ALA A 1 112 ? 1.555 4.130 23.501 1.00 48.91 112 ALA A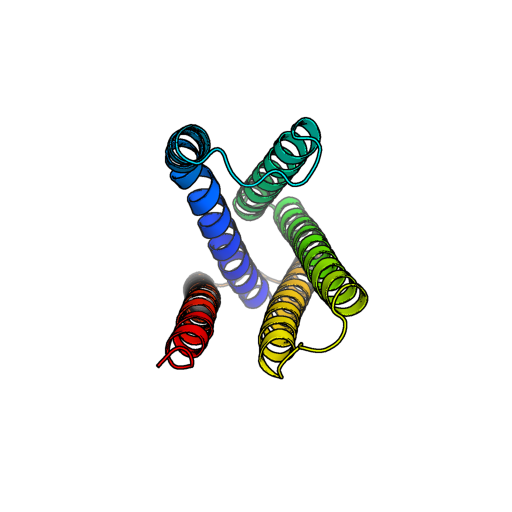 C 1
ATOM 789 O O . ALA A 1 112 ? 1.904 4.610 22.422 1.00 48.91 112 ALA A O 1
ATOM 790 N N . ALA A 1 113 ? 1.951 2.913 23.897 1.00 50.12 113 ALA A N 1
ATOM 791 C CA . ALA A 1 113 ? 2.883 2.071 23.140 1.00 50.12 113 ALA A CA 1
ATOM 792 C C . ALA A 1 113 ? 2.264 1.479 21.856 1.00 50.12 113 ALA A C 1
ATOM 794 O O . ALA A 1 113 ? 2.940 1.371 20.833 1.00 50.12 113 ALA A O 1
ATOM 795 N N . LEU A 1 114 ? 0.967 1.147 21.874 1.00 50.38 114 LEU A N 1
ATOM 796 C CA . LEU A 1 114 ? 0.237 0.710 20.673 1.00 50.38 114 LEU A CA 1
ATOM 797 C C . LEU A 1 114 ? -0.007 1.869 19.686 1.00 50.38 114 LEU A C 1
ATOM 799 O O . LEU A 1 114 ? 0.019 1.668 18.471 1.00 50.38 114 LEU A O 1
ATOM 803 N N . GLY A 1 115 ? -0.181 3.096 20.193 1.00 58.31 115 GLY A N 1
ATOM 804 C CA . GLY A 1 115 ? -0.378 4.291 19.368 1.00 58.31 115 GLY A CA 1
ATOM 805 C C . GLY A 1 115 ? 0.859 4.693 18.559 1.00 58.31 115 GLY A C 1
ATOM 806 O O . GLY A 1 115 ? 0.747 4.990 17.370 1.00 58.31 115 GLY A O 1
ATOM 807 N N . SER A 1 116 ? 2.050 4.662 19.165 1.00 62.47 116 SER A N 1
ATOM 808 C CA . SER A 1 116 ? 3.291 5.105 18.508 1.00 62.47 116 SER A CA 1
ATOM 809 C C . SER A 1 116 ? 3.717 4.192 17.355 1.00 62.47 116 SER A C 1
ATOM 811 O O . SER A 1 116 ? 4.149 4.677 16.307 1.00 62.47 116 SER A O 1
ATOM 813 N N . ARG A 1 117 ? 3.538 2.873 17.496 1.00 65.94 117 ARG A N 1
ATOM 814 C CA . ARG A 1 117 ? 3.920 1.897 16.463 1.00 65.94 117 ARG A CA 1
ATOM 815 C C . ARG A 1 117 ? 3.033 1.979 15.221 1.00 65.94 117 ARG A C 1
ATOM 817 O O . ARG A 1 117 ? 3.548 1.920 14.105 1.00 65.94 117 ARG A O 1
ATOM 824 N N . HIS A 1 118 ? 1.723 2.169 15.392 1.00 66.56 118 HIS A N 1
ATOM 825 C CA . HIS A 1 118 ? 0.816 2.380 14.259 1.00 66.56 118 HIS A CA 1
ATOM 826 C C . HIS A 1 118 ? 1.100 3.690 13.519 1.00 66.56 118 HIS A C 1
ATOM 828 O O . HIS A 1 118 ? 1.048 3.717 12.289 1.00 66.56 118 HIS A O 1
ATOM 834 N N . ILE A 1 119 ? 1.465 4.749 14.246 1.00 70.12 119 ILE A N 1
ATOM 835 C CA . ILE A 1 119 ? 1.881 6.019 13.641 1.00 70.12 119 ILE A CA 1
ATOM 836 C C . ILE A 1 119 ? 3.186 5.836 12.856 1.00 70.12 119 ILE A C 1
ATOM 838 O O . ILE A 1 119 ? 3.257 6.267 11.709 1.00 70.12 119 ILE A O 1
ATOM 842 N N . GLY A 1 120 ? 4.183 5.143 13.419 1.00 75.75 120 GLY A N 1
ATOM 843 C CA . GLY A 1 120 ? 5.459 4.880 12.747 1.00 75.75 120 GLY A CA 1
ATOM 844 C C . GLY A 1 120 ? 5.309 4.070 11.457 1.00 75.75 120 GLY A C 1
ATOM 845 O O . GLY A 1 120 ? 5.872 4.440 10.429 1.00 75.75 120 GLY A O 1
ATOM 846 N N . ARG A 1 121 ? 4.490 3.008 11.474 1.00 79.81 121 ARG A N 1
ATOM 847 C CA . ARG A 1 121 ? 4.214 2.193 10.280 1.00 79.81 121 ARG A CA 1
ATOM 848 C C . ARG A 1 121 ? 3.524 3.002 9.186 1.00 79.81 121 ARG A C 1
ATOM 850 O O . ARG A 1 121 ? 3.961 2.969 8.040 1.00 79.81 121 ARG A O 1
ATOM 857 N N . ASN A 1 122 ? 2.462 3.734 9.524 1.00 81.62 122 ASN A N 1
ATOM 858 C CA . ASN A 1 122 ? 1.751 4.538 8.532 1.00 81.62 122 ASN A CA 1
ATOM 859 C C . ASN A 1 122 ? 2.635 5.670 7.998 1.00 81.62 122 ASN A C 1
ATOM 861 O O . ASN A 1 122 ? 2.627 5.904 6.797 1.00 81.62 122 ASN A O 1
ATOM 865 N N . ALA A 1 123 ? 3.448 6.310 8.844 1.00 82.56 123 ALA A N 1
ATOM 866 C CA . ALA A 1 123 ? 4.415 7.313 8.404 1.00 82.56 123 ALA A CA 1
ATOM 867 C C . ALA A 1 123 ? 5.446 6.728 7.425 1.00 82.56 123 ALA A C 1
ATOM 869 O O . ALA A 1 123 ? 5.705 7.326 6.382 1.00 82.56 123 ALA A O 1
ATOM 870 N N . LEU A 1 124 ? 5.979 5.534 7.710 1.00 88.06 124 LEU A N 1
ATOM 871 C CA . LEU A 1 124 ? 6.883 4.829 6.801 1.00 88.06 124 LEU A CA 1
ATOM 872 C C . LEU A 1 124 ? 6.202 4.516 5.462 1.00 88.06 124 LEU A C 1
ATOM 874 O O . LEU A 1 124 ? 6.772 4.788 4.410 1.00 88.06 124 LEU A O 1
ATOM 878 N N . LEU A 1 125 ? 4.979 3.981 5.481 1.00 87.00 125 LEU A N 1
ATOM 879 C CA . LEU A 1 125 ? 4.244 3.645 4.257 1.00 87.00 125 LEU A CA 1
ATOM 880 C C . LEU A 1 125 ? 3.867 4.890 3.439 1.00 87.00 125 LEU A C 1
ATOM 882 O O . LEU A 1 125 ? 3.900 4.837 2.209 1.00 87.00 125 LEU A O 1
ATOM 886 N N . ILE A 1 126 ? 3.565 6.016 4.096 1.00 87.44 126 ILE A N 1
ATOM 887 C CA . ILE A 1 126 ? 3.367 7.315 3.437 1.00 87.44 126 ILE A CA 1
ATOM 888 C C . ILE A 1 126 ? 4.669 7.754 2.762 1.00 87.44 126 ILE A C 1
ATOM 890 O O . ILE A 1 126 ? 4.653 8.067 1.575 1.00 87.44 126 ILE A O 1
ATOM 894 N N . ALA A 1 127 ? 5.801 7.707 3.472 1.00 89.88 127 ALA A N 1
ATOM 895 C CA . ALA A 1 127 ? 7.100 8.080 2.917 1.00 89.88 127 ALA A CA 1
ATOM 896 C C . ALA A 1 127 ? 7.491 7.204 1.716 1.00 89.88 127 ALA A C 1
ATOM 898 O O . ALA A 1 127 ? 7.952 7.721 0.700 1.00 89.88 127 ALA A O 1
ATOM 899 N N . VAL A 1 128 ? 7.254 5.890 1.791 1.00 91.12 128 VAL A N 1
ATOM 900 C CA . VAL A 1 128 ? 7.496 4.969 0.671 1.00 91.12 128 VAL A CA 1
ATOM 901 C C . VAL A 1 128 ? 6.566 5.261 -0.507 1.00 91.12 128 VAL A C 1
ATOM 903 O O . VAL A 1 128 ? 7.020 5.233 -1.649 1.00 91.12 128 VAL A O 1
ATOM 906 N N . SER A 1 129 ? 5.297 5.586 -0.250 1.00 89.06 129 SER A N 1
ATOM 907 C CA . SER A 1 129 ? 4.338 5.936 -1.305 1.00 89.06 129 SER A CA 1
ATOM 908 C C . SER A 1 129 ? 4.743 7.229 -2.017 1.00 89.06 129 SER A C 1
ATOM 910 O O . SER A 1 129 ? 4.866 7.234 -3.238 1.00 89.06 129 SER A O 1
ATOM 912 N N . MET A 1 130 ? 5.062 8.288 -1.267 1.00 90.31 130 MET A N 1
ATOM 913 C CA . MET A 1 130 ? 5.538 9.558 -1.829 1.00 90.31 130 MET A CA 1
ATOM 914 C C . MET A 1 130 ? 6.869 9.390 -2.570 1.00 90.31 130 MET A C 1
ATOM 916 O O . MET A 1 130 ? 7.050 9.918 -3.663 1.00 90.31 130 MET A O 1
ATOM 920 N N . GLY A 1 131 ? 7.804 8.619 -2.008 1.00 89.69 131 GLY A N 1
ATOM 921 C CA . GLY A 1 131 ? 9.063 8.303 -2.676 1.00 89.69 131 GLY A CA 1
ATOM 922 C C . GLY A 1 131 ? 8.846 7.529 -3.977 1.00 89.69 131 GLY A C 1
ATOM 923 O O . GLY A 1 131 ? 9.520 7.798 -4.968 1.00 89.69 131 GLY A O 1
ATOM 924 N N . GLY A 1 132 ? 7.908 6.576 -3.987 1.00 87.00 132 GLY A N 1
ATOM 925 C CA . GLY A 1 132 ? 7.519 5.818 -5.174 1.00 87.00 132 GLY A CA 1
ATOM 926 C C . GLY A 1 132 ? 6.930 6.715 -6.260 1.00 87.00 132 GLY A C 1
ATOM 927 O O . GLY A 1 132 ? 7.354 6.630 -7.409 1.00 87.00 132 GLY A O 1
ATOM 928 N N . GLU A 1 133 ? 6.026 7.620 -5.886 1.00 89.62 133 GLU A N 1
ATOM 929 C CA . GLU A 1 133 ? 5.437 8.623 -6.778 1.00 89.62 133 GLU A CA 1
ATOM 930 C C . GLU A 1 133 ? 6.510 9.520 -7.411 1.00 89.62 133 GLU A C 1
ATOM 932 O O . GLU A 1 133 ? 6.621 9.587 -8.636 1.00 89.62 133 GLU A O 1
ATOM 937 N N . LEU A 1 134 ? 7.366 10.140 -6.593 1.00 90.75 134 LEU A N 1
ATOM 938 C CA . LEU A 1 134 ? 8.456 10.995 -7.072 1.00 90.75 134 LEU A CA 1
ATOM 939 C C . LEU A 1 134 ? 9.427 10.230 -7.982 1.00 90.75 134 LEU A C 1
ATOM 941 O O . LEU A 1 134 ? 9.871 10.753 -9.004 1.00 90.75 134 LEU A O 1
ATOM 945 N N . ALA A 1 135 ? 9.735 8.976 -7.643 1.00 89.44 135 ALA A N 1
ATOM 946 C CA . ALA A 1 135 ? 10.619 8.140 -8.444 1.00 89.44 135 ALA A CA 1
ATOM 947 C C . ALA A 1 135 ? 10.002 7.737 -9.793 1.00 89.44 135 ALA A C 1
ATOM 949 O O . ALA A 1 135 ? 10.753 7.583 -10.752 1.00 89.44 135 ALA A O 1
ATOM 950 N N . VAL A 1 136 ? 8.674 7.591 -9.892 1.00 88.56 136 VAL A N 1
ATOM 951 C CA . VAL A 1 136 ? 7.965 7.389 -11.171 1.00 88.56 136 VAL A CA 1
ATOM 952 C C . VAL A 1 136 ? 8.008 8.662 -12.013 1.00 88.56 136 VAL A C 1
ATOM 954 O O . VAL A 1 136 ? 8.359 8.609 -13.191 1.00 88.56 136 VAL A O 1
ATOM 957 N N . LEU A 1 137 ? 7.711 9.816 -11.409 1.00 88.38 137 LEU A N 1
ATOM 958 C CA . LEU A 1 137 ? 7.718 11.114 -12.096 1.00 88.38 137 LEU A CA 1
ATOM 959 C C . LEU A 1 137 ? 9.105 11.486 -12.641 1.00 88.38 137 LEU A C 1
ATOM 961 O O . LEU A 1 137 ? 9.206 12.140 -13.676 1.00 88.38 137 LEU A O 1
ATOM 965 N N . ALA A 1 138 ? 10.171 11.005 -11.997 1.00 89.19 138 ALA A N 1
ATOM 966 C CA . ALA A 1 138 ? 11.547 11.163 -12.459 1.00 89.19 138 ALA A CA 1
ATOM 967 C C . ALA A 1 138 ? 11.897 10.345 -13.723 1.00 89.19 138 ALA A C 1
ATOM 969 O O . ALA A 1 138 ? 13.023 10.456 -14.202 1.00 89.19 138 ALA A O 1
ATOM 970 N N . ARG A 1 139 ? 10.967 9.536 -14.263 1.00 84.75 139 ARG A N 1
ATOM 971 C CA . ARG A 1 139 ? 11.123 8.736 -15.498 1.00 84.75 139 ARG A CA 1
ATOM 972 C C . ARG A 1 139 ? 12.433 7.938 -15.541 1.00 84.75 139 ARG A C 1
ATOM 974 O O . ARG A 1 139 ? 13.307 8.199 -16.370 1.00 84.75 139 ARG A O 1
ATOM 981 N N . PRO A 1 140 ? 12.605 6.974 -14.626 1.00 81.19 140 PRO A N 1
ATOM 982 C CA . PRO A 1 140 ? 13.855 6.254 -14.499 1.00 81.19 140 PRO A CA 1
ATOM 983 C C . PRO A 1 140 ? 14.105 5.351 -15.723 1.00 81.19 140 PRO A C 1
ATOM 985 O O . PRO A 1 140 ? 13.156 4.896 -16.360 1.00 81.19 140 PRO A O 1
ATOM 988 N N . PRO A 1 141 ? 15.377 5.074 -16.053 1.00 85.31 141 PRO A N 1
ATOM 989 C CA . PRO A 1 141 ? 15.732 4.214 -17.176 1.00 85.31 141 PRO A CA 1
ATOM 990 C C . PRO A 1 141 ? 15.343 2.758 -16.916 1.00 85.31 141 PRO A C 1
ATOM 992 O O . PRO A 1 141 ? 15.428 2.291 -15.776 1.00 85.31 141 PRO A O 1
ATOM 995 N N . ALA A 1 142 ? 15.010 2.053 -18.004 1.00 85.31 142 ALA A N 1
ATOM 996 C CA . ALA A 1 142 ? 14.490 0.689 -18.004 1.00 85.31 142 ALA A CA 1
ATOM 997 C C . ALA A 1 142 ? 15.306 -0.284 -17.131 1.00 85.31 142 ALA A C 1
ATOM 999 O O . ALA A 1 142 ? 16.536 -0.337 -17.186 1.00 85.31 142 ALA A O 1
ATOM 1000 N N . ALA A 1 143 ? 14.596 -1.095 -16.346 1.00 87.19 143 ALA A N 1
ATOM 1001 C CA . ALA A 1 143 ? 15.165 -2.153 -15.521 1.00 87.19 143 ALA A CA 1
ATOM 1002 C C . ALA A 1 143 ? 15.423 -3.437 -16.322 1.00 87.19 143 ALA A C 1
ATOM 1004 O O . ALA A 1 143 ? 14.690 -3.773 -17.253 1.00 87.19 143 ALA A O 1
ATOM 1005 N N . THR A 1 144 ? 16.428 -4.208 -15.904 1.00 91.38 144 THR A N 1
ATOM 1006 C CA . THR A 1 144 ? 16.656 -5.558 -16.435 1.00 91.38 144 THR A CA 1
ATOM 1007 C C . THR A 1 144 ? 15.624 -6.540 -15.876 1.00 91.38 144 THR A C 1
ATOM 1009 O O . THR A 1 144 ? 15.111 -6.353 -14.771 1.00 91.38 144 THR A O 1
ATOM 1012 N N . ALA A 1 145 ? 15.340 -7.627 -16.601 1.00 89.06 145 ALA A N 1
ATOM 1013 C CA . ALA A 1 145 ? 14.377 -8.642 -16.157 1.00 89.06 145 ALA A CA 1
ATOM 1014 C C . ALA A 1 145 ? 14.745 -9.250 -14.788 1.00 89.06 145 ALA A C 1
ATOM 1016 O O . ALA A 1 145 ? 13.898 -9.342 -13.899 1.00 89.06 145 ALA A O 1
ATOM 1017 N N . ALA A 1 146 ? 16.023 -9.587 -14.585 1.00 88.44 146 ALA A N 1
ATOM 1018 C CA . ALA A 1 146 ? 16.516 -10.130 -13.319 1.00 88.44 146 ALA A CA 1
ATOM 1019 C C . ALA A 1 146 ? 16.377 -9.126 -12.162 1.00 88.44 146 ALA A C 1
ATOM 1021 O O . ALA A 1 146 ? 15.934 -9.486 -11.070 1.00 88.44 146 ALA A O 1
ATOM 1022 N N . GLY A 1 147 ? 16.704 -7.853 -12.402 1.00 88.38 147 GLY A N 1
ATOM 1023 C CA . GLY A 1 147 ? 16.557 -6.810 -11.392 1.00 88.38 147 GLY A CA 1
ATOM 1024 C C . GLY A 1 147 ? 15.091 -6.524 -11.047 1.00 88.38 147 GLY A C 1
ATOM 1025 O O . GLY A 1 147 ? 14.764 -6.324 -9.879 1.00 88.38 147 GLY A O 1
ATOM 1026 N N . THR A 1 148 ? 14.190 -6.581 -12.031 1.00 89.88 148 THR A N 1
ATOM 1027 C CA . THR A 1 148 ? 12.739 -6.477 -11.817 1.00 89.88 148 THR A CA 1
ATOM 1028 C C . THR A 1 148 ? 12.218 -7.613 -10.939 1.00 89.88 148 THR A C 1
ATOM 1030 O O . THR A 1 148 ? 11.471 -7.353 -9.993 1.00 89.88 148 THR A O 1
ATOM 1033 N N . ALA A 1 149 ? 12.639 -8.855 -11.197 1.00 91.62 149 ALA A N 1
ATOM 1034 C CA . ALA A 1 149 ? 12.246 -10.009 -10.390 1.00 91.62 149 ALA A CA 1
ATOM 1035 C C . ALA A 1 149 ? 12.716 -9.864 -8.933 1.00 91.62 149 ALA A C 1
ATOM 1037 O O . ALA A 1 149 ? 11.908 -9.976 -8.012 1.00 91.62 149 ALA A O 1
ATOM 1038 N N . MET A 1 150 ? 13.991 -9.522 -8.716 1.00 93.81 150 MET A N 1
ATOM 1039 C CA . MET A 1 150 ? 14.539 -9.308 -7.371 1.00 93.81 150 MET A CA 1
ATOM 1040 C C . MET A 1 150 ? 13.833 -8.176 -6.620 1.00 93.81 150 MET A C 1
ATOM 1042 O O . MET A 1 150 ? 13.453 -8.356 -5.465 1.00 93.81 150 MET A O 1
ATOM 1046 N N . ALA A 1 151 ? 13.619 -7.028 -7.269 1.00 92.44 151 ALA A N 1
ATOM 1047 C CA . ALA A 1 151 ? 12.933 -5.892 -6.659 1.00 92.44 151 ALA A CA 1
ATOM 1048 C C . ALA A 1 151 ? 11.488 -6.232 -6.269 1.00 92.44 151 ALA A C 1
ATOM 1050 O O . ALA A 1 151 ? 11.035 -5.866 -5.185 1.00 92.44 151 ALA A O 1
ATOM 1051 N N . THR A 1 152 ? 10.783 -6.978 -7.124 1.00 92.62 152 THR A N 1
ATOM 1052 C CA . THR A 1 152 ? 9.418 -7.441 -6.847 1.00 92.62 152 THR A CA 1
ATOM 1053 C C . THR A 1 152 ? 9.400 -8.373 -5.639 1.00 92.62 152 THR A C 1
ATOM 1055 O O . THR A 1 152 ? 8.643 -8.135 -4.701 1.00 92.62 152 THR A O 1
ATOM 1058 N N . CYS A 1 153 ? 10.271 -9.387 -5.612 1.00 93.69 153 CYS A N 1
ATOM 1059 C CA . CYS A 1 153 ? 10.386 -10.306 -4.480 1.00 93.69 153 CYS A CA 1
ATOM 1060 C C . CYS A 1 153 ? 10.719 -9.569 -3.178 1.00 93.69 153 CYS A C 1
ATOM 1062 O O . CYS A 1 153 ? 10.076 -9.811 -2.161 1.00 93.69 153 CYS A O 1
ATOM 1064 N N . ALA A 1 154 ? 11.671 -8.634 -3.212 1.00 93.31 154 ALA A N 1
ATOM 1065 C CA . ALA A 1 154 ? 12.035 -7.831 -2.049 1.00 93.31 154 ALA A CA 1
ATOM 1066 C C . ALA A 1 154 ? 10.845 -7.011 -1.523 1.00 93.31 154 ALA A C 1
ATOM 1068 O O . ALA A 1 154 ? 10.577 -7.018 -0.323 1.00 93.31 154 ALA A O 1
ATOM 1069 N N . GLY A 1 155 ? 10.098 -6.354 -2.417 1.00 91.81 155 GLY A N 1
ATOM 1070 C CA . GLY A 1 155 ? 8.900 -5.596 -2.058 1.00 91.81 155 GLY A CA 1
ATOM 1071 C C . GLY A 1 155 ? 7.794 -6.468 -1.460 1.00 91.81 155 GLY A C 1
ATOM 1072 O O . GLY A 1 155 ? 7.215 -6.109 -0.435 1.00 91.81 155 GLY A O 1
ATOM 1073 N N . LEU A 1 156 ? 7.541 -7.642 -2.046 1.00 93.06 156 LEU A N 1
ATOM 1074 C CA . LEU A 1 156 ? 6.565 -8.604 -1.525 1.00 93.06 156 LEU A CA 1
ATOM 1075 C C . LEU A 1 156 ? 6.950 -9.109 -0.131 1.00 93.06 156 LEU A C 1
ATOM 1077 O O . LEU A 1 156 ? 6.118 -9.084 0.773 1.00 93.06 156 LEU A O 1
ATOM 1081 N N . VAL A 1 157 ? 8.206 -9.525 0.061 1.00 94.19 157 VAL A N 1
ATOM 1082 C CA . VAL A 1 157 ? 8.712 -10.000 1.360 1.00 94.19 157 VAL A CA 1
ATOM 1083 C C . VAL A 1 157 ? 8.596 -8.905 2.414 1.00 94.19 157 VAL A C 1
ATOM 1085 O O . VAL A 1 157 ? 8.088 -9.159 3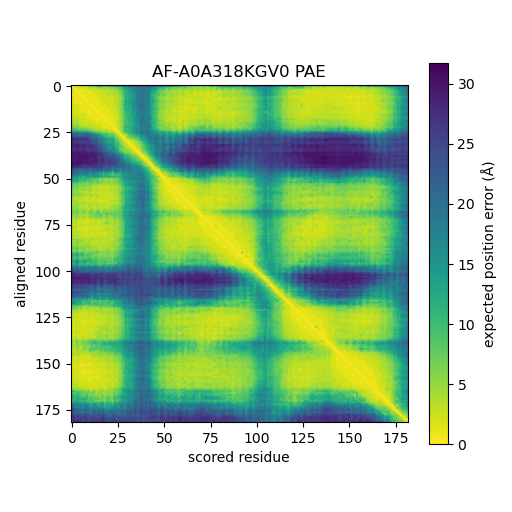.504 1.00 94.19 157 VAL A O 1
ATOM 1088 N N . ALA A 1 158 ? 9.005 -7.679 2.084 1.00 91.44 158 ALA A N 1
ATOM 1089 C CA . ALA A 1 158 ? 8.862 -6.542 2.983 1.00 91.44 158 ALA A CA 1
ATOM 1090 C C . ALA A 1 158 ? 7.387 -6.282 3.342 1.00 91.44 158 ALA A C 1
ATOM 1092 O O . ALA A 1 158 ? 7.079 -6.019 4.502 1.00 91.44 158 ALA A O 1
ATOM 1093 N N . GLY A 1 159 ? 6.464 -6.418 2.386 1.00 89.06 159 GLY A N 1
ATOM 1094 C CA . GLY A 1 159 ? 5.032 -6.206 2.621 1.00 89.06 159 GLY A CA 1
ATOM 1095 C C . GLY A 1 159 ? 4.416 -7.253 3.523 1.00 89.06 159 GLY A C 1
ATOM 1096 O O . GLY A 1 159 ? 3.727 -6.910 4.481 1.00 89.06 159 GLY A O 1
ATOM 1097 N N . VAL A 1 160 ? 4.733 -8.521 3.274 1.00 89.19 160 VAL A N 1
ATOM 1098 C CA . VAL A 1 160 ? 4.325 -9.623 4.148 1.00 89.19 160 VAL A CA 1
ATOM 1099 C C . VAL A 1 160 ? 4.896 -9.432 5.550 1.00 89.19 160 VAL A C 1
ATOM 1101 O O . VAL A 1 160 ? 4.165 -9.591 6.523 1.00 89.19 160 VAL A O 1
ATOM 1104 N N . LEU A 1 161 ? 6.163 -9.029 5.674 1.00 88.62 161 LEU A N 1
ATOM 1105 C CA . LEU A 1 161 ? 6.777 -8.785 6.975 1.00 88.62 161 LEU A 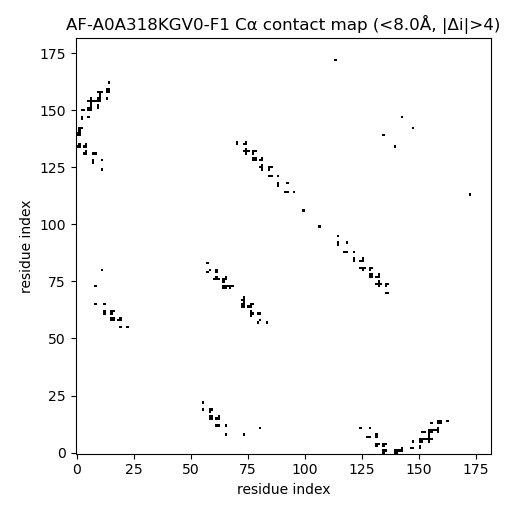CA 1
ATOM 1106 C C . LEU A 1 161 ? 6.057 -7.668 7.739 1.00 88.62 161 LEU A C 1
ATOM 1108 O O . LEU A 1 161 ? 5.778 -7.840 8.921 1.00 88.62 161 LEU A O 1
ATOM 1112 N N . VAL A 1 162 ? 5.702 -6.564 7.074 1.00 87.12 162 VAL A N 1
ATOM 1113 C CA . VAL A 1 162 ? 4.920 -5.476 7.686 1.00 87.12 162 VAL A CA 1
ATOM 1114 C C . VAL A 1 162 ? 3.572 -5.990 8.201 1.00 87.12 162 VAL A C 1
ATOM 1116 O O . VAL A 1 162 ? 3.230 -5.725 9.352 1.00 87.12 162 VAL A O 1
ATOM 1119 N N . ILE A 1 163 ? 2.849 -6.775 7.397 1.00 85.62 163 ILE A N 1
ATOM 1120 C CA . ILE A 1 163 ? 1.552 -7.358 7.781 1.00 85.62 163 ILE A CA 1
ATOM 1121 C C . ILE A 1 163 ? 1.708 -8.284 8.994 1.00 85.62 163 ILE A C 1
ATOM 1123 O O . ILE A 1 163 ? 1.012 -8.128 9.994 1.00 85.62 163 ILE A O 1
ATOM 1127 N N . VAL A 1 164 ? 2.658 -9.220 8.946 1.00 84.75 164 VAL A N 1
ATOM 1128 C CA . VAL A 1 164 ? 2.888 -10.179 10.037 1.00 84.75 164 VAL A CA 1
ATOM 1129 C C . VAL A 1 164 ? 3.334 -9.461 11.309 1.00 84.75 164 VAL A C 1
ATOM 1131 O O . VAL A 1 164 ? 2.877 -9.790 12.401 1.00 84.75 164 VAL A O 1
ATOM 1134 N N . MET A 1 165 ? 4.192 -8.445 11.198 1.00 80.06 165 MET A N 1
ATOM 1135 C CA . MET A 1 165 ? 4.607 -7.638 12.344 1.00 80.06 165 MET A CA 1
ATOM 1136 C C . MET A 1 165 ? 3.431 -6.924 13.015 1.00 80.06 165 MET A C 1
ATOM 1138 O O . MET A 1 165 ? 3.497 -6.664 14.221 1.00 80.06 165 MET A O 1
ATOM 1142 N N . ASP A 1 166 ? 2.387 -6.574 12.272 1.00 72.94 166 ASP A N 1
ATOM 1143 C CA . ASP A 1 166 ? 1.173 -5.988 12.831 1.00 72.94 166 A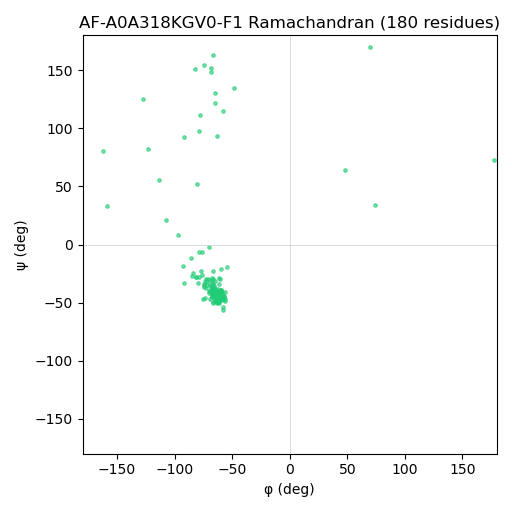SP A CA 1
ATOM 1144 C C . ASP A 1 166 ? 0.322 -7.015 13.562 1.00 72.94 166 ASP A C 1
ATOM 1146 O O . ASP A 1 166 ? -0.068 -6.768 14.705 1.00 72.94 166 ASP A O 1
ATOM 1150 N N . ASP A 1 167 ? 0.110 -8.178 12.949 1.00 73.81 167 ASP A N 1
ATOM 1151 C CA . ASP A 1 167 ? -0.645 -9.275 13.555 1.00 73.81 167 ASP A CA 1
ATOM 1152 C C . ASP A 1 167 ? 0.019 -9.753 14.855 1.00 73.81 167 ASP A C 1
ATOM 1154 O O . ASP A 1 167 ? -0.650 -9.929 15.876 1.00 73.81 167 ASP A O 1
ATOM 1158 N N . LEU A 1 168 ? 1.351 -9.875 14.863 1.00 68.62 168 LEU A N 1
ATOM 1159 C CA . LEU A 1 168 ? 2.115 -10.233 16.058 1.00 68.62 168 LEU A CA 1
ATOM 1160 C C . LEU A 1 168 ? 1.967 -9.186 17.167 1.00 68.62 168 LEU A C 1
ATOM 1162 O O . LEU A 1 168 ? 1.763 -9.541 18.326 1.00 68.62 168 LEU A O 1
ATOM 1166 N N . ALA A 1 169 ? 2.034 -7.893 16.844 1.00 65.69 169 ALA A N 1
ATOM 1167 C CA . ALA A 1 169 ? 1.869 -6.856 17.863 1.00 65.69 169 ALA A CA 1
ATOM 1168 C C . ALA A 1 169 ? 0.446 -6.805 18.427 1.00 65.69 169 ALA A C 1
ATOM 1170 O O . ALA A 1 169 ? 0.283 -6.566 19.624 1.00 65.69 169 ALA A O 1
ATOM 1171 N N . ALA A 1 170 ? -0.568 -7.070 17.602 1.00 64.12 170 ALA A N 1
ATOM 1172 C CA . ALA A 1 170 ? -1.938 -7.220 18.074 1.00 64.12 170 ALA A CA 1
ATOM 1173 C C . ALA A 1 170 ? -2.072 -8.426 19.023 1.00 64.12 170 ALA A C 1
ATOM 1175 O O . ALA A 1 170 ? -2.671 -8.303 20.092 1.00 64.12 170 ALA A O 1
ATOM 1176 N N . LEU A 1 171 ? -1.460 -9.564 18.679 1.00 64.31 171 LEU A N 1
ATOM 1177 C CA . LEU A 1 171 ? -1.510 -10.794 19.471 1.00 64.31 171 LEU A CA 1
ATOM 1178 C C . LEU A 1 171 ? -0.819 -10.645 20.840 1.00 64.31 171 LEU A C 1
ATOM 1180 O O . LEU A 1 171 ? -1.402 -10.965 21.881 1.00 64.31 171 LEU A O 1
ATOM 1184 N N . PHE A 1 172 ? 0.404 -10.111 20.865 1.00 66.44 172 PHE A N 1
ATOM 1185 C CA . PHE A 1 172 ? 1.158 -9.919 22.111 1.00 66.44 172 PHE A CA 1
ATOM 1186 C C . PHE A 1 172 ? 0.619 -8.756 22.957 1.00 66.44 172 PHE A C 1
ATOM 1188 O O . PHE A 1 172 ? 0.637 -8.822 24.190 1.00 66.44 172 PHE A O 1
ATOM 1195 N N . GLY A 1 173 ? 0.068 -7.720 22.315 1.00 58.16 173 GLY A N 1
ATOM 1196 C CA . GLY A 1 173 ? -0.653 -6.650 23.000 1.00 58.16 173 GLY A CA 1
ATOM 1197 C C . GLY A 1 173 ? -1.899 -7.161 23.729 1.00 58.16 173 GLY A C 1
ATOM 1198 O O . GLY A 1 173 ? -2.127 -6.785 24.876 1.00 58.16 173 GLY A O 1
ATOM 1199 N N . ALA A 1 174 ? -2.662 -8.070 23.111 1.00 53.62 174 ALA A N 1
ATOM 1200 C CA . ALA A 1 174 ? -3.847 -8.675 23.721 1.00 53.62 174 ALA A CA 1
ATOM 1201 C C . ALA A 1 174 ? -3.505 -9.636 24.876 1.00 53.62 174 ALA A C 1
ATOM 1203 O O . ALA A 1 174 ? -4.164 -9.608 25.911 1.00 53.62 174 ALA A O 1
ATOM 1204 N N . THR A 1 175 ? -2.446 -10.442 24.741 1.00 48.44 175 THR A N 1
ATOM 1205 C CA . THR A 1 175 ? -2.054 -11.444 25.759 1.00 48.44 175 THR A CA 1
ATOM 1206 C C . THR A 1 175 ? -1.617 -10.804 27.085 1.00 48.44 175 THR A C 1
ATOM 1208 O O . THR A 1 175 ? -1.877 -11.342 28.158 1.00 48.44 175 THR A O 1
ATOM 1211 N N . THR A 1 176 ? -1.024 -9.607 27.036 1.00 48.53 176 THR A N 1
ATOM 1212 C CA . THR A 1 176 ? -0.605 -8.857 28.239 1.00 48.53 176 THR A CA 1
ATOM 1213 C C . THR A 1 176 ? -1.803 -8.393 29.094 1.00 48.53 176 THR A C 1
ATOM 1215 O O . THR A 1 176 ? -1.664 -8.153 30.293 1.00 48.53 176 THR A O 1
ATOM 1218 N N . ILE A 1 177 ? -2.998 -8.278 28.499 1.00 51.00 177 ILE A N 1
ATOM 1219 C CA . ILE A 1 177 ? -4.225 -7.831 29.181 1.00 51.00 177 ILE A CA 1
ATOM 1220 C C . ILE A 1 177 ? -4.853 -8.965 30.012 1.00 51.00 177 ILE A C 1
ATOM 1222 O O . ILE A 1 177 ? -5.494 -8.693 31.025 1.00 51.00 177 ILE A O 1
ATOM 1226 N N . ASP A 1 178 ? -4.652 -10.229 29.628 1.00 47.91 178 ASP A N 1
ATOM 1227 C CA . ASP A 1 178 ? -5.283 -11.376 30.299 1.00 47.91 178 ASP A CA 1
ATOM 1228 C C . ASP A 1 178 ? -4.494 -11.858 31.535 1.00 47.91 178 ASP A C 1
ATOM 1230 O O . ASP A 1 178 ? -5.069 -12.327 32.516 1.00 47.91 178 ASP A O 1
ATOM 1234 N N . SER A 1 179 ? -3.172 -11.647 31.571 1.00 45.97 179 SER A N 1
ATOM 1235 C CA . SER A 1 179 ? -2.324 -12.087 32.692 1.00 45.97 179 SER A CA 1
ATOM 1236 C C . SER A 1 179 ? -2.419 -11.215 33.952 1.00 45.97 179 SER A C 1
ATOM 1238 O O . SER A 1 179 ? -1.841 -11.567 34.974 1.00 45.97 179 SER A O 1
ATOM 1240 N N . THR A 1 180 ? -3.127 -10.081 33.904 1.00 45.94 180 THR A N 1
ATOM 1241 C CA . THR A 1 180 ? -3.371 -9.198 35.066 1.00 45.94 180 THR A CA 1
ATOM 1242 C C . THR A 1 180 ? -4.727 -9.446 35.738 1.00 45.94 180 THR A C 1
ATOM 1244 O O . THR A 1 180 ? -5.127 -8.697 36.627 1.00 45.94 180 THR A O 1
ATOM 1247 N N . ARG A 1 181 ? -5.437 -10.509 35.333 1.00 42.59 181 ARG A N 1
ATOM 1248 C CA . ARG A 1 181 ? -6.742 -10.924 35.874 1.00 42.59 181 ARG A CA 1
ATOM 1249 C C . ARG A 1 181 ? -6.695 -12.182 36.756 1.00 42.59 181 ARG A C 1
ATOM 1251 O O . ARG A 1 181 ? -7.730 -12.826 36.927 1.00 42.59 181 ARG A O 1
ATOM 1258 N N . ARG A 1 182 ? -5.530 -12.535 37.305 1.00 36.81 182 ARG A N 1
ATOM 1259 C CA . ARG A 1 182 ? -5.384 -13.607 38.304 1.00 36.81 182 ARG A CA 1
ATOM 1260 C C . ARG A 1 182 ? -4.933 -13.058 39.643 1.00 36.81 182 ARG A C 1
ATOM 1262 O O . ARG A 1 182 ? -4.040 -12.186 39.632 1.00 36.81 182 ARG A O 1
#

Sequence (182 aa):
MQYFVIASRALIGVIFLVALVHKVVRRPRCAAFVDSAGVMRLGPTPLAGSAAGTVVAAEGTICVLLAVPADAAVAAGFAVAAWLLSAYAVGIGHTIRRGATTSGRRSGPSAAALGSRHIGRNALLIAVSMGGELAVLARPPAATAAGTAMATCAGLVAGVLVIVMDDLAALFGATTIDSTRR

Radius of gyration: 19.19 Å; Cα contacts (8 Å, |Δi|>4): 134; chains: 1; bounding box: 44×27×56 Å

InterPro domains:
  IPR009908 Methylamine utilisation protein, MauE [PF07291] (1-130)

Foldseek 3Di:
DVLLLLLLLLQLLVLLVVVLCCLVVCVVVVVVVCVVDPPDDDDDDPVVVVVSVVSSVLSVQLNVLSVDPDLVSSLVSLVSSLVVLVVVLVVLVVVLVVVVVPDDDDDDPLSVVLN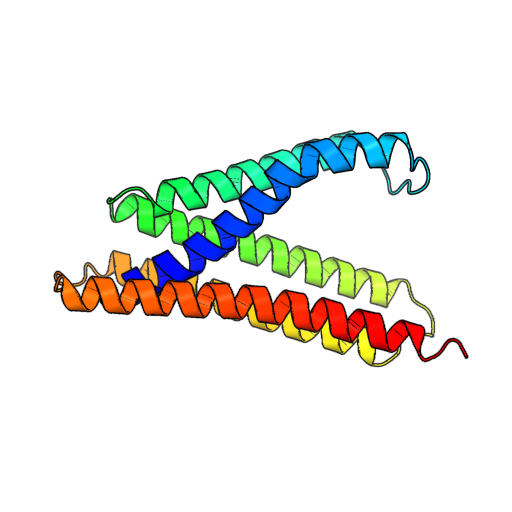VVSNVLSVVSSVSSVVSNVVSVVVDDDDDPVSSVVSSVNSNVNNVVSVVVVVVCVVVSVVVVVVVVD

Mean predicted aligned error: 11.17 Å

Solvent-accessible surface area (backbone atoms only — not comparable to full-atom values): 9800 Å² total; per-residue (Å²): 99,41,50,54,34,43,14,42,49,31,19,54,40,50,47,38,46,52,54,43,50,54,56,62,70,43,46,70,58,48,56,58,47,52,71,74,50,80,81,79,90,78,74,80,67,73,59,58,57,52,54,53,49,52,49,52,51,50,38,50,48,33,45,51,25,59,63,49,97,38,70,71,38,36,31,51,17,24,51,53,46,28,51,52,42,48,53,51,46,50,52,52,50,49,51,53,53,49,52,60,73,69,50,83,88,75,88,57,80,62,67,59,57,60,52,53,53,54,48,51,51,39,52,50,53,31,53,46,22,51,50,28,25,54,42,50,76,66,62,52,70,87,71,52,72,70,52,48,52,52,23,32,53,53,12,40,53,52,23,52,49,55,54,50,56,49,55,50,50,53,52,57,56,54,55,64,65,59,73,73,75,118